Protein AF-A0A5M9K5E7-F1 (afdb_monomer)

Solvent-accessible surface area (backbone atoms only — not comparable to full-atom values): 15177 Å² total; per-residue (Å²): 122,76,76,64,54,57,58,50,52,54,53,51,53,51,51,53,51,51,51,53,50,51,53,54,50,49,53,50,50,49,58,57,55,56,74,37,51,36,75,81,46,27,39,40,63,93,54,51,74,48,49,30,21,51,51,47,29,55,48,30,56,46,30,65,78,36,73,86,49,25,70,60,44,55,51,49,52,54,40,23,64,63,30,33,36,76,57,68,66,37,62,32,50,39,48,31,67,76,74,47,78,47,81,40,70,58,92,65,65,70,85,53,67,91,61,65,58,28,88,87,52,82,62,52,69,55,66,71,49,77,39,69,52,75,46,66,94,44,57,70,44,27,33,36,41,23,48,20,23,43,37,46,17,73,63,66,70,46,60,70,32,41,50,51,22,52,55,43,53,63,56,46,53,67,54,48,78,45,103,79,27,61,50,48,42,45,59,28,21,45,24,18,56,44,29,76,70,47,60,76,70,58,15,54,50,26,41,51,49,19,52,51,24,47,52,43,43,62,70,68,54,37,59,41,100,86,74,47,74,53,79,33,74,44,103,49,102,56,78,50,33,64,72,80,83,84,60,79,90,60,87,76,84,67,81,75,76,62,49,55,58,51,35,42,52,51,21,29,61,63,69,73,103

Structure (mmCIF, N/CA/C/O backbone):
data_AF-A0A5M9K5E7-F1
#
_entry.id   AF-A0A5M9K5E7-F1
#
loop_
_atom_site.group_PDB
_atom_site.id
_atom_site.type_symbol
_atom_site.label_atom_id
_atom_site.label_alt_id
_atom_site.label_comp_id
_atom_site.label_asym_id
_atom_site.label_entity_id
_atom_site.label_seq_id
_atom_site.pdbx_PDB_ins_code
_atom_site.Cartn_x
_atom_site.Cartn_y
_atom_site.Cartn_z
_atom_site.occupancy
_atom_site.B_iso_or_equiv
_atom_site.auth_seq_id
_atom_site.auth_comp_id
_atom_site.auth_asym_id
_atom_site.auth_atom_id
_atom_site.pdbx_PDB_model_num
ATOM 1 N N . MET A 1 1 ? -16.777 -44.517 18.356 1.00 50.69 1 MET A N 1
ATOM 2 C CA . MET A 1 1 ? -17.070 -43.108 18.006 1.00 50.69 1 MET A CA 1
ATOM 3 C C . MET A 1 1 ? -16.630 -42.072 19.052 1.00 50.69 1 MET A C 1
ATOM 5 O O . MET A 1 1 ? -16.327 -40.964 18.6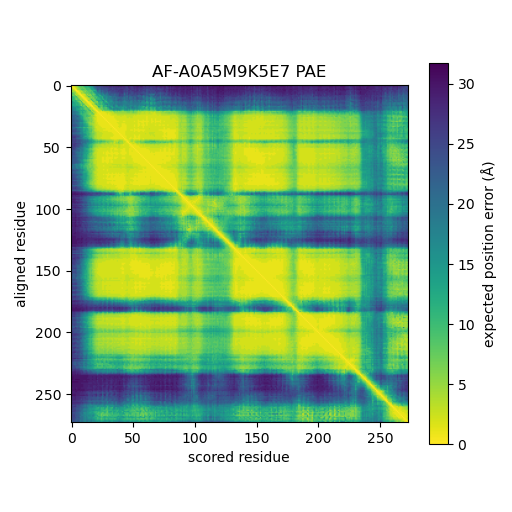46 1.00 50.69 1 MET A O 1
ATOM 9 N N . LEU A 1 2 ? -16.494 -42.385 20.353 1.00 41.41 2 LEU A N 1
ATOM 10 C CA . LEU A 1 2 ? -16.152 -41.369 21.375 1.00 41.41 2 LEU A CA 1
ATOM 11 C C . LEU A 1 2 ? -14.690 -40.858 21.381 1.00 41.41 2 LEU A C 1
ATOM 13 O O . LEU A 1 2 ? -14.440 -39.747 21.829 1.00 41.41 2 LEU A O 1
ATOM 17 N N . ARG A 1 3 ? -13.716 -41.626 20.868 1.00 41.03 3 ARG A N 1
ATOM 18 C CA . ARG A 1 3 ? -12.292 -41.216 20.866 1.00 41.03 3 ARG A CA 1
ATOM 19 C C . ARG A 1 3 ? -11.930 -40.187 19.784 1.00 41.03 3 ARG A C 1
ATOM 21 O O . ARG A 1 3 ? -10.920 -39.511 19.919 1.00 41.03 3 ARG A O 1
ATOM 28 N N . SER A 1 4 ? -12.760 -40.034 18.749 1.00 48.97 4 SER A N 1
ATOM 29 C CA . SER A 1 4 ? -12.501 -39.098 17.641 1.00 48.97 4 SER A CA 1
ATOM 30 C C . SER A 1 4 ? -12.963 -37.664 17.936 1.00 48.97 4 SER A C 1
ATOM 32 O O . SER A 1 4 ? -12.436 -36.726 17.351 1.00 48.97 4 SER A O 1
ATOM 34 N N . LEU A 1 5 ? -13.919 -37.483 18.857 1.00 43.56 5 LEU A N 1
ATOM 35 C CA . LEU A 1 5 ? -14.476 -36.174 19.228 1.00 43.56 5 LEU A CA 1
ATOM 36 C C . LEU A 1 5 ? -13.571 -35.393 20.193 1.00 43.56 5 LEU A C 1
ATOM 38 O O . LEU A 1 5 ? -13.442 -34.182 20.062 1.00 43.56 5 LEU A O 1
ATOM 42 N N . VAL A 1 6 ? -12.896 -36.087 21.117 1.00 49.31 6 VAL A N 1
ATOM 43 C CA . VAL A 1 6 ? -11.978 -35.460 22.087 1.00 49.31 6 VAL A CA 1
ATOM 44 C C . VAL A 1 6 ? -10.741 -34.891 21.386 1.00 49.31 6 VAL A C 1
ATOM 46 O O . VAL A 1 6 ? -10.331 -33.777 21.682 1.00 49.31 6 VAL A O 1
ATOM 49 N N . SER A 1 7 ? -10.198 -35.607 20.394 1.00 52.16 7 SER A N 1
ATOM 50 C CA . SER A 1 7 ? -9.039 -35.137 19.625 1.00 52.16 7 SER A CA 1
ATOM 51 C C . SER A 1 7 ? -9.360 -33.917 18.756 1.00 52.16 7 SER A C 1
ATOM 53 O O . SER A 1 7 ? -8.502 -33.057 18.597 1.00 52.16 7 SER A O 1
ATOM 55 N N . LEU A 1 8 ? -10.580 -33.818 18.214 1.00 47.47 8 LEU A N 1
ATOM 56 C CA . LEU A 1 8 ? -10.999 -32.661 17.418 1.00 47.47 8 LEU A CA 1
ATOM 57 C C . LEU A 1 8 ? -11.156 -31.409 18.296 1.00 47.47 8 LEU A C 1
ATOM 59 O O . LEU A 1 8 ? -10.683 -30.340 17.927 1.00 47.47 8 LEU A O 1
ATOM 63 N N . TYR A 1 9 ? -11.755 -31.561 19.483 1.00 51.56 9 TYR A N 1
ATOM 64 C CA . TYR A 1 9 ? -11.936 -30.471 20.449 1.00 51.56 9 TYR A CA 1
ATOM 65 C C . TYR A 1 9 ? -10.603 -29.912 20.961 1.00 51.56 9 TYR A C 1
ATOM 67 O O . TYR A 1 9 ? -10.447 -28.700 21.067 1.00 51.56 9 TYR A O 1
ATOM 75 N N . SER A 1 10 ? -9.623 -30.778 21.238 1.00 53.12 10 SER A N 1
ATOM 76 C CA . SER A 1 10 ? -8.288 -30.347 21.669 1.00 53.12 10 SER A CA 1
ATOM 77 C C . SER A 1 10 ? -7.543 -29.577 20.573 1.00 53.12 10 SER A C 1
ATOM 79 O O . SER A 1 10 ? -6.913 -28.564 20.865 1.00 53.12 10 SER A O 1
ATOM 81 N N . ILE A 1 11 ? -7.651 -30.011 19.312 1.00 56.50 11 ILE A N 1
ATOM 82 C CA . ILE A 1 11 ? -7.022 -29.331 18.168 1.00 56.50 11 ILE A CA 1
ATOM 83 C C . ILE A 1 11 ? -7.682 -27.969 17.907 1.00 56.50 11 ILE A C 1
ATOM 85 O O . ILE A 1 11 ? -6.969 -26.987 17.721 1.00 56.50 11 ILE A O 1
ATOM 89 N N . LEU A 1 12 ? -9.017 -27.889 17.965 1.00 53.59 12 LEU A N 1
ATOM 90 C CA . LEU A 1 12 ? -9.758 -26.626 17.852 1.00 53.59 12 LEU A CA 1
ATOM 91 C C . LEU A 1 12 ? -9.385 -25.655 18.982 1.00 53.59 12 LEU A C 1
ATOM 93 O O . LEU A 1 12 ? -9.049 -24.512 18.710 1.00 53.59 12 LEU A O 1
ATOM 97 N N . SER A 1 13 ? -9.307 -26.132 20.230 1.00 56.03 13 SER A N 1
ATOM 98 C CA . SER A 1 13 ? -8.933 -25.279 21.367 1.00 56.03 13 SER A CA 1
ATOM 99 C C . SER A 1 13 ? -7.499 -24.740 21.291 1.00 56.03 13 SER A C 1
ATOM 101 O O . SER A 1 13 ? -7.247 -23.611 21.693 1.00 56.03 13 SER A O 1
ATOM 103 N N . LEU A 1 14 ? -6.550 -25.519 20.757 1.00 53.22 14 LEU A N 1
ATOM 104 C CA . LEU A 1 14 ? -5.169 -25.066 20.568 1.00 53.22 14 LEU A CA 1
ATOM 105 C C . LEU A 1 14 ? -5.056 -24.066 19.414 1.00 53.22 14 LEU A C 1
ATOM 107 O O . LEU A 1 14 ? -4.289 -23.111 19.519 1.00 53.22 14 LEU A O 1
ATOM 111 N N . ALA A 1 15 ? -5.830 -24.267 18.343 1.00 58.56 15 ALA A N 1
ATOM 112 C CA . ALA A 1 15 ? -5.929 -23.308 17.250 1.00 58.56 15 ALA A CA 1
ATOM 113 C C . ALA A 1 15 ? -6.533 -21.980 17.733 1.00 58.56 15 ALA A C 1
ATOM 115 O O . ALA A 1 15 ? -5.969 -20.936 17.428 1.00 58.56 15 ALA A O 1
ATOM 116 N N . ASP A 1 16 ? -7.590 -22.019 18.551 1.00 60.16 16 ASP A N 1
ATOM 117 C CA . ASP A 1 16 ? -8.229 -20.831 19.138 1.00 60.16 16 ASP A CA 1
ATOM 118 C C . ASP A 1 16 ? -7.305 -20.070 20.110 1.00 60.16 16 ASP A C 1
ATOM 120 O O . ASP A 1 16 ? -7.302 -18.839 20.155 1.00 60.16 16 ASP A O 1
ATOM 124 N N . ILE A 1 17 ? -6.478 -20.783 20.883 1.00 58.94 17 ILE A N 1
ATOM 125 C CA . ILE A 1 17 ? -5.475 -20.159 21.763 1.00 58.94 17 ILE A CA 1
ATOM 126 C C . ILE A 1 17 ? -4.358 -19.511 20.936 1.00 58.94 17 ILE A C 1
ATOM 128 O O . ILE A 1 17 ? -3.946 -18.388 21.231 1.00 58.94 17 ILE A O 1
ATOM 132 N N . ALA A 1 18 ? -3.878 -20.191 19.890 1.00 61.97 18 ALA A N 1
ATOM 133 C CA . ALA A 1 18 ? -2.848 -19.650 19.010 1.00 61.97 18 ALA A CA 1
ATOM 134 C C . ALA A 1 18 ? -3.352 -18.404 18.263 1.00 61.97 18 ALA A C 1
ATOM 136 O O . ALA A 1 18 ? -2.671 -17.380 18.270 1.00 61.97 18 ALA A O 1
ATOM 137 N N . THR A 1 19 ? -4.561 -18.442 17.688 1.00 61.19 19 THR A N 1
ATOM 138 C CA . THR A 1 19 ? -5.178 -17.282 17.020 1.00 61.19 19 THR A CA 1
ATOM 139 C C . THR A 1 19 ? -5.389 -16.119 17.988 1.00 61.19 19 THR A C 1
ATOM 141 O O . THR A 1 19 ? -4.995 -15.001 17.664 1.00 61.19 19 THR A O 1
ATOM 144 N N . SER A 1 20 ? -5.887 -16.369 19.206 1.00 68.19 20 SER A N 1
ATOM 145 C CA . SER A 1 20 ? -6.017 -15.339 20.250 1.00 68.19 20 SER A CA 1
ATOM 146 C C . SER A 1 20 ? -4.676 -14.683 20.609 1.00 68.19 20 SER A C 1
ATOM 148 O O . SER A 1 20 ? -4.605 -13.461 20.787 1.00 68.19 20 SER A O 1
ATOM 150 N N . GLN A 1 21 ? -3.595 -15.465 20.671 1.00 75.75 21 GLN A N 1
ATOM 151 C CA . GLN A 1 21 ? -2.256 -14.946 20.941 1.00 75.75 21 GLN A CA 1
ATOM 152 C C . GLN A 1 21 ? -1.715 -14.111 19.769 1.00 75.75 21 GLN A C 1
ATOM 154 O O . GLN A 1 21 ? -1.118 -13.057 20.001 1.00 75.75 21 GLN A O 1
ATOM 159 N N . TYR A 1 22 ? -1.944 -14.532 18.519 1.00 80.44 22 TYR A N 1
ATOM 160 C CA . TYR A 1 22 ? -1.544 -13.760 17.338 1.00 80.44 22 TYR A CA 1
ATOM 161 C C . TYR A 1 22 ? -2.284 -12.424 17.243 1.00 80.44 22 TYR A C 1
ATOM 163 O O . TYR A 1 22 ? -1.630 -11.404 17.028 1.00 80.44 22 TYR A O 1
ATOM 171 N N . THR A 1 23 ? -3.599 -12.400 17.487 1.00 82.38 23 THR A N 1
ATOM 172 C CA . THR A 1 23 ? -4.382 -11.152 17.519 1.00 82.38 23 THR A CA 1
ATOM 173 C C . THR A 1 23 ? -3.859 -10.204 18.595 1.00 82.38 23 THR A C 1
ATOM 175 O O . THR A 1 23 ? -3.556 -9.052 18.304 1.00 82.38 23 THR A O 1
ATOM 178 N N . THR A 1 24 ? -3.627 -10.704 19.813 1.00 83.44 24 THR A N 1
ATOM 179 C CA . THR A 1 24 ? -3.097 -9.883 20.918 1.00 83.44 24 THR A CA 1
ATOM 180 C C . THR A 1 24 ? -1.729 -9.277 20.580 1.00 83.44 24 THR A C 1
ATOM 182 O O . THR A 1 24 ? -1.471 -8.105 20.861 1.00 83.44 24 THR A O 1
ATOM 185 N N . ASN A 1 25 ? -0.845 -10.054 19.946 1.00 84.19 25 ASN A N 1
ATOM 186 C CA . ASN A 1 25 ? 0.464 -9.568 19.511 1.00 84.19 25 ASN A CA 1
ATOM 187 C C . ASN A 1 25 ? 0.345 -8.523 18.390 1.00 84.19 25 ASN A C 1
ATOM 189 O O . ASN A 1 25 ? 1.055 -7.517 18.423 1.00 84.19 25 ASN A O 1
ATOM 193 N N . ALA A 1 26 ? -0.556 -8.734 17.425 1.00 85.38 26 ALA A N 1
ATOM 194 C CA . ALA A 1 26 ? -0.813 -7.788 16.342 1.00 85.38 26 ALA A CA 1
ATOM 195 C C . ALA A 1 26 ? -1.374 -6.460 16.876 1.00 85.38 26 ALA A C 1
ATOM 197 O O . ALA A 1 26 ? -0.887 -5.395 16.502 1.00 85.38 26 ALA A O 1
ATOM 198 N N . GLU A 1 27 ? -2.311 -6.504 17.826 1.00 87.69 27 GLU A N 1
ATOM 199 C CA . GLU A 1 27 ? -2.822 -5.312 18.508 1.00 87.69 27 GLU A CA 1
ATOM 200 C C . GLU A 1 27 ? -1.730 -4.570 19.292 1.00 87.69 27 GLU A C 1
ATOM 202 O O . GLU A 1 27 ? -1.703 -3.337 19.314 1.00 87.69 27 GLU A O 1
ATOM 207 N N . ALA A 1 28 ? -0.827 -5.295 19.961 1.00 84.88 28 ALA A N 1
ATOM 208 C CA . ALA A 1 28 ? 0.291 -4.691 20.683 1.00 84.88 28 ALA A CA 1
ATOM 209 C C . ALA A 1 28 ? 1.278 -4.005 19.723 1.00 84.88 28 ALA A C 1
ATOM 211 O O . ALA A 1 28 ? 1.689 -2.869 19.971 1.00 84.88 28 ALA A O 1
ATOM 212 N N . ALA A 1 29 ? 1.606 -4.657 18.602 1.00 86.00 29 ALA A N 1
ATOM 213 C CA . ALA A 1 29 ? 2.438 -4.081 17.549 1.00 86.00 29 ALA A CA 1
ATOM 214 C C . ALA A 1 29 ? 1.775 -2.848 16.915 1.00 86.00 29 ALA A C 1
ATOM 216 O O . ALA A 1 29 ? 2.435 -1.823 16.750 1.00 86.00 29 ALA A O 1
ATOM 217 N N . PHE A 1 30 ? 0.467 -2.904 16.646 1.00 91.38 30 PHE A N 1
ATOM 218 C CA . PHE A 1 30 ? -0.320 -1.762 16.185 1.00 91.38 30 PHE A CA 1
ATOM 219 C C . PHE A 1 30 ? -0.235 -0.592 17.169 1.00 91.38 30 PHE A C 1
ATOM 221 O O . PHE A 1 30 ? 0.130 0.513 16.776 1.00 91.38 30 PHE A O 1
ATOM 228 N N . LYS A 1 31 ? -0.487 -0.827 18.464 1.00 89.44 31 LYS A 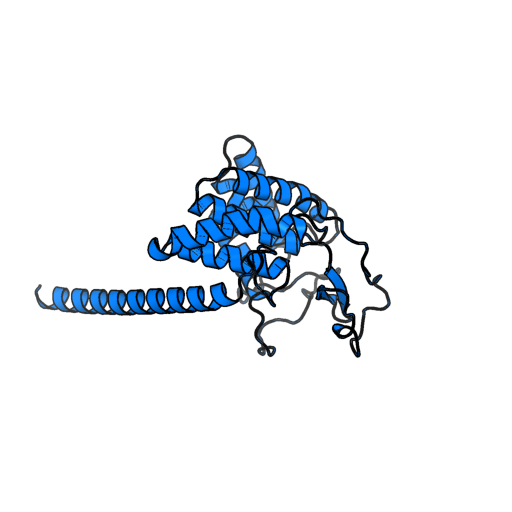N 1
ATOM 229 C CA . LYS A 1 31 ? -0.385 0.214 19.503 1.00 89.44 31 LYS A CA 1
ATOM 230 C C . LYS A 1 31 ? 1.002 0.856 19.523 1.00 89.44 31 LYS A C 1
ATOM 232 O O . LYS A 1 31 ? 1.090 2.078 19.603 1.00 89.44 31 LYS A O 1
ATOM 237 N N . GLN A 1 32 ? 2.066 0.059 19.401 1.00 89.38 32 GLN A N 1
ATOM 238 C CA . GLN A 1 32 ? 3.436 0.568 19.334 1.00 89.38 32 GLN A CA 1
ATOM 239 C C . GLN A 1 32 ? 3.684 1.392 18.062 1.00 89.38 32 GLN A C 1
ATOM 241 O O . GLN A 1 32 ? 4.194 2.507 18.159 1.00 89.38 32 GLN A O 1
ATOM 246 N N . LEU A 1 33 ? 3.286 0.889 16.891 1.00 87.69 33 LEU A N 1
ATOM 247 C CA . LEU A 1 33 ? 3.410 1.594 15.612 1.00 87.69 33 LEU A CA 1
ATOM 248 C C . LEU A 1 33 ? 2.707 2.958 15.657 1.00 87.69 33 LEU A C 1
ATOM 250 O O . LEU A 1 33 ? 3.269 3.967 15.233 1.00 87.69 33 LEU A O 1
ATOM 254 N N . GLN A 1 34 ? 1.514 3.013 16.252 1.00 93.56 34 GLN A N 1
ATOM 255 C CA . GLN A 1 34 ? 0.740 4.245 16.388 1.00 93.56 34 GLN A CA 1
ATOM 256 C C . GLN A 1 34 ? 1.415 5.309 17.265 1.00 93.56 34 GLN A C 1
ATOM 258 O O . GLN A 1 34 ? 1.115 6.487 17.095 1.00 93.56 34 GLN A O 1
ATOM 263 N N . THR A 1 35 ? 2.369 4.950 18.134 1.00 93.06 35 THR A N 1
ATOM 264 C CA . THR A 1 35 ? 3.149 5.948 18.898 1.00 93.06 35 THR A CA 1
ATOM 265 C C . THR A 1 35 ? 4.074 6.793 18.020 1.00 93.06 35 THR A C 1
ATOM 267 O O . THR A 1 35 ? 4.464 7.887 18.422 1.00 93.06 35 THR A O 1
ATOM 270 N N . TRP A 1 36 ? 4.409 6.316 16.816 1.00 92.44 36 TRP A N 1
ATOM 271 C CA . TRP A 1 36 ? 5.219 7.060 15.851 1.00 92.44 36 TRP A CA 1
ATOM 272 C C . TRP A 1 36 ? 4.379 7.866 14.860 1.00 92.44 36 TRP A C 1
ATOM 274 O O . TRP A 1 36 ? 4.943 8.683 14.130 1.00 92.44 36 TRP A O 1
ATOM 284 N N . TYR A 1 37 ? 3.057 7.670 14.822 1.00 94.31 37 TYR A N 1
ATOM 285 C CA . TYR A 1 37 ? 2.186 8.386 13.895 1.00 94.31 37 TYR A CA 1
ATOM 286 C C . TYR A 1 37 ? 2.124 9.878 14.235 1.00 94.31 37 TYR A C 1
ATOM 288 O O . TYR A 1 37 ? 1.746 10.273 15.338 1.00 94.31 37 TYR A O 1
ATOM 296 N N . ASN A 1 38 ? 2.484 10.718 13.270 1.00 93.12 38 ASN A N 1
ATOM 297 C CA . ASN A 1 38 ? 2.436 12.164 13.389 1.00 93.12 38 ASN A CA 1
ATOM 298 C C . ASN A 1 38 ? 1.204 12.685 12.645 1.00 93.12 38 ASN A C 1
ATOM 300 O O . ASN A 1 38 ? 1.144 12.677 11.416 1.00 93.12 38 ASN A O 1
ATOM 304 N N . THR A 1 39 ? 0.221 13.175 13.398 1.00 95.19 39 THR A N 1
ATOM 305 C CA . THR A 1 39 ? -1.040 13.669 12.832 1.00 95.19 39 THR A CA 1
ATOM 306 C C . THR A 1 39 ? -0.851 14.900 11.951 1.00 95.19 39 THR A C 1
ATOM 308 O O . THR A 1 39 ? -1.613 15.082 11.012 1.00 95.19 39 THR A O 1
ATOM 311 N N . SER A 1 40 ? 0.167 15.725 12.209 1.00 91.19 40 SER A N 1
ATOM 312 C CA . SER A 1 40 ? 0.422 16.940 11.430 1.00 91.19 40 SER A CA 1
ATOM 313 C C . SER A 1 40 ? 0.950 16.629 10.033 1.00 91.19 40 SER A C 1
ATOM 315 O O . SER A 1 40 ? 0.536 17.282 9.080 1.00 91.19 40 SER A O 1
ATOM 317 N N . SER A 1 41 ? 1.839 15.640 9.896 1.00 88.56 41 SER A N 1
ATOM 318 C CA . SER A 1 41 ? 2.334 15.198 8.583 1.00 88.56 41 SER A CA 1
ATOM 319 C C . SER A 1 41 ? 1.450 14.134 7.933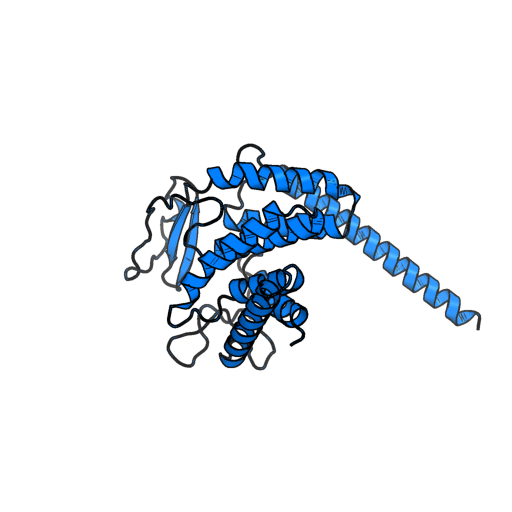 1.00 88.56 41 SER A C 1
ATOM 321 O O . SER A 1 41 ? 1.517 13.949 6.724 1.00 88.56 41 SER A O 1
ATOM 323 N N . GLY A 1 42 ? 0.641 13.417 8.718 1.00 92.69 42 GLY A N 1
ATOM 324 C CA . GLY A 1 42 ? -0.098 12.245 8.251 1.00 92.69 42 GLY A CA 1
ATOM 325 C C . GLY A 1 42 ? 0.781 11.016 8.024 1.00 92.69 42 GLY A C 1
ATOM 326 O O . GLY A 1 42 ? 0.354 10.090 7.340 1.00 92.69 42 GLY A O 1
ATOM 327 N N . LEU A 1 43 ? 1.999 10.993 8.570 1.00 89.94 43 LEU A N 1
ATOM 328 C CA . LEU A 1 43 ? 2.993 9.941 8.345 1.00 89.94 43 LEU A CA 1
ATOM 329 C C . LEU A 1 43 ? 3.535 9.397 9.668 1.00 89.94 43 LEU A C 1
ATOM 331 O O . LEU A 1 43 ? 3.469 10.055 10.707 1.00 89.94 43 LEU A O 1
ATOM 335 N N . TRP A 1 44 ? 4.144 8.216 9.619 1.00 89.06 44 TRP A N 1
ATOM 336 C CA . TRP A 1 44 ? 4.914 7.686 10.738 1.00 89.06 44 TRP A CA 1
ATOM 337 C C . TRP A 1 44 ? 6.298 8.332 10.778 1.00 89.06 44 TRP A C 1
ATOM 339 O O . TRP A 1 44 ? 7.010 8.441 9.780 1.00 89.06 44 TRP A O 1
ATOM 349 N N . SER A 1 45 ? 6.683 8.792 11.962 1.00 81.81 45 SER A N 1
ATOM 350 C CA . SER A 1 45 ? 8.017 9.321 12.219 1.00 81.81 45 SER A CA 1
ATOM 351 C C . SER A 1 45 ? 9.054 8.236 11.927 1.00 81.81 45 SER A C 1
ATOM 353 O O . SER A 1 45 ? 8.810 7.063 12.195 1.00 81.81 45 SER A O 1
ATOM 355 N N . THR A 1 46 ? 10.226 8.625 11.415 1.00 71.94 46 THR A N 1
ATOM 356 C CA . THR A 1 46 ? 11.382 7.754 11.095 1.00 71.94 46 THR A CA 1
ATOM 357 C C . THR A 1 46 ? 11.263 6.835 9.874 1.00 71.94 46 THR A C 1
ATOM 359 O O . THR A 1 46 ? 12.290 6.357 9.403 1.00 71.94 46 THR A O 1
ATOM 362 N N . THR A 1 47 ? 10.071 6.623 9.306 1.00 70.19 47 THR A N 1
ATOM 363 C CA . THR A 1 47 ? 9.907 5.701 8.167 1.00 70.19 47 THR A CA 1
ATOM 364 C C . THR A 1 47 ? 10.254 6.349 6.826 1.00 70.19 47 THR A C 1
ATOM 366 O O . THR A 1 47 ? 10.774 5.687 5.930 1.00 70.19 47 THR A O 1
ATOM 369 N N . GLY A 1 48 ? 9.996 7.649 6.675 1.00 76.50 48 GLY A N 1
ATOM 370 C CA . GLY A 1 48 ? 10.027 8.311 5.369 1.00 76.50 48 GLY A CA 1
ATOM 371 C C . GLY A 1 48 ? 8.746 8.068 4.561 1.00 76.50 48 GLY A C 1
ATOM 372 O O . GLY A 1 48 ? 7.818 7.413 5.040 1.00 76.50 48 GLY A O 1
ATOM 373 N N . TRP A 1 49 ? 8.697 8.626 3.349 1.00 82.44 49 TRP A N 1
ATOM 374 C CA . TRP A 1 49 ? 7.493 8.740 2.516 1.00 82.44 49 TRP A CA 1
ATOM 375 C C . TRP A 1 49 ? 6.895 7.390 2.110 1.00 82.44 49 TRP A C 1
ATOM 377 O O . TRP A 1 49 ? 5.798 7.045 2.535 1.00 82.44 49 TRP A O 1
ATOM 387 N N . TRP A 1 50 ? 7.619 6.595 1.326 1.00 81.38 50 TRP A N 1
ATOM 388 C CA . TRP A 1 50 ? 7.084 5.350 0.765 1.00 81.38 50 TRP A CA 1
ATOM 389 C C . TRP A 1 50 ? 6.939 4.228 1.807 1.00 81.38 50 TRP A C 1
ATOM 391 O O . TRP A 1 50 ? 6.043 3.390 1.718 1.00 81.38 50 TRP A O 1
ATOM 401 N N . ASN A 1 51 ? 7.756 4.224 2.864 1.00 81.38 51 ASN A N 1
ATOM 402 C CA . ASN A 1 51 ? 7.574 3.284 3.974 1.00 81.38 51 ASN A CA 1
ATOM 403 C C . ASN A 1 51 ? 6.294 3.579 4.771 1.00 81.38 51 ASN A C 1
ATOM 405 O O . ASN A 1 51 ? 5.698 2.657 5.322 1.00 81.38 51 ASN A O 1
ATOM 409 N N . ALA A 1 52 ? 5.839 4.836 4.820 1.00 89.00 52 ALA A N 1
ATOM 410 C CA . ALA A 1 52 ? 4.569 5.165 5.463 1.00 89.00 52 ALA A CA 1
ATOM 411 C C . ALA A 1 52 ? 3.372 4.540 4.727 1.00 89.00 52 ALA A C 1
ATOM 413 O O . ALA A 1 52 ? 2.405 4.155 5.380 1.00 89.00 52 ALA A O 1
ATOM 414 N N . ALA A 1 53 ? 3.455 4.365 3.404 1.00 90.94 53 ALA A N 1
ATOM 415 C CA . ALA A 1 53 ? 2.452 3.621 2.646 1.00 90.94 53 ALA A CA 1
ATOM 416 C C . ALA A 1 53 ? 2.384 2.149 3.088 1.00 90.94 53 ALA A C 1
ATOM 418 O O . ALA A 1 53 ? 1.301 1.614 3.298 1.00 90.94 53 ALA A O 1
ATOM 419 N N . ASN A 1 54 ? 3.536 1.521 3.342 1.00 86.50 54 ASN A N 1
ATOM 420 C CA . ASN A 1 54 ? 3.591 0.159 3.881 1.00 86.50 54 ASN A CA 1
ATOM 421 C C . ASN A 1 54 ? 2.972 0.077 5.287 1.00 86.50 54 ASN A C 1
ATOM 423 O O . ASN A 1 54 ? 2.214 -0.849 5.574 1.00 86.50 54 ASN A O 1
ATOM 427 N N . CYS A 1 55 ? 3.232 1.063 6.155 1.00 91.75 55 CYS A N 1
ATOM 428 C CA . CYS A 1 55 ? 2.553 1.157 7.451 1.00 91.75 55 CYS A CA 1
ATOM 429 C C . CYS A 1 55 ? 1.031 1.258 7.285 1.00 91.75 55 CYS A C 1
ATOM 431 O O . CYS A 1 55 ? 0.304 0.569 8.000 1.00 91.75 55 CYS A O 1
ATOM 433 N N . LEU A 1 56 ? 0.557 2.073 6.335 1.00 96.19 56 LEU A N 1
ATOM 434 C CA . LEU A 1 56 ? -0.865 2.236 6.030 1.00 96.19 56 LEU A CA 1
ATOM 435 C C . LEU A 1 56 ? -1.512 0.912 5.591 1.00 96.19 56 LEU A C 1
ATOM 437 O O . LEU A 1 56 ? -2.568 0.557 6.115 1.00 96.19 56 LEU A O 1
ATOM 441 N N . THR A 1 57 ? -0.864 0.168 4.689 1.00 94.88 57 THR A N 1
ATOM 442 C CA . THR A 1 57 ? -1.334 -1.152 4.240 1.00 94.88 57 THR A CA 1
ATOM 443 C C . THR A 1 57 ? -1.435 -2.124 5.411 1.00 94.88 57 THR A C 1
ATOM 445 O O . THR A 1 57 ? -2.502 -2.683 5.640 1.00 94.88 57 THR A O 1
ATOM 448 N N . VAL A 1 58 ? -0.382 -2.244 6.231 1.00 91.81 58 VAL A N 1
ATOM 449 C CA . VAL A 1 58 ? -0.347 -3.179 7.372 1.00 91.81 58 VAL A CA 1
ATOM 450 C C . VAL A 1 58 ? -1.462 -2.902 8.383 1.00 91.81 58 VAL A C 1
ATOM 452 O O . VAL A 1 58 ? -2.124 -3.831 8.849 1.00 91.81 58 VAL A O 1
ATOM 455 N N . ILE A 1 59 ? -1.702 -1.634 8.738 1.00 95.50 59 ILE A N 1
ATOM 456 C CA . ILE A 1 59 ? -2.802 -1.315 9.662 1.00 95.50 59 ILE A CA 1
ATOM 457 C C . ILE A 1 59 ? -4.173 -1.528 9.008 1.00 95.50 59 ILE A C 1
ATOM 459 O O . ILE A 1 59 ? -5.131 -1.869 9.703 1.00 95.50 59 ILE A O 1
ATOM 463 N N . GLY A 1 60 ? -4.270 -1.356 7.687 1.00 96.56 60 GLY A N 1
ATOM 464 C CA . GLY A 1 60 ? -5.465 -1.647 6.906 1.00 96.56 60 GLY A CA 1
ATOM 465 C C . GLY A 1 60 ? -5.782 -3.140 6.856 1.00 96.56 60 GLY A C 1
ATOM 466 O O . GLY A 1 60 ? -6.939 -3.516 7.032 1.00 96.56 60 GLY A O 1
ATOM 467 N N . ASP A 1 61 ? -4.773 -3.991 6.683 1.00 94.38 61 ASP A N 1
ATOM 468 C CA . ASP A 1 61 ? -4.918 -5.449 6.731 1.00 94.38 61 ASP A CA 1
ATOM 469 C C . ASP A 1 61 ? -5.405 -5.902 8.107 1.00 94.38 61 ASP A C 1
ATOM 471 O O . ASP A 1 61 ? -6.355 -6.682 8.209 1.00 94.38 61 ASP A O 1
ATOM 475 N N . LEU A 1 62 ? -4.824 -5.349 9.180 1.00 93.12 62 LEU A N 1
ATOM 476 C CA . LEU A 1 62 ? -5.292 -5.626 10.536 1.00 93.12 62 LEU A CA 1
ATOM 477 C C . LEU A 1 62 ? -6.751 -5.185 10.721 1.00 93.12 62 LEU A C 1
ATOM 479 O O . LEU A 1 62 ? -7.560 -5.964 11.212 1.00 93.12 62 LEU A O 1
ATOM 483 N N . ALA A 1 63 ? -7.123 -3.981 10.279 1.00 96.19 63 ALA A N 1
ATOM 484 C CA . ALA A 1 63 ? -8.498 -3.484 10.380 1.00 96.19 63 ALA A CA 1
ATOM 485 C C . ALA A 1 63 ? -9.523 -4.281 9.554 1.00 96.19 63 ALA A C 1
ATOM 487 O O . ALA A 1 63 ? -10.721 -4.227 9.853 1.00 96.19 63 ALA A O 1
ATOM 488 N N . ALA A 1 64 ? -9.082 -4.999 8.517 1.00 95.00 64 ALA A N 1
ATOM 489 C CA . ALA A 1 64 ? -9.944 -5.868 7.723 1.00 95.00 64 ALA A CA 1
ATOM 490 C C . ALA A 1 64 ? -10.342 -7.146 8.480 1.00 95.00 64 ALA A C 1
ATOM 492 O O . ALA A 1 64 ? -11.438 -7.664 8.262 1.00 95.00 64 ALA A O 1
ATOM 493 N N . ILE A 1 65 ? -9.483 -7.631 9.384 1.00 92.88 65 ILE A N 1
ATOM 494 C CA . ILE A 1 65 ? -9.703 -8.874 10.143 1.00 92.88 65 ILE A CA 1
ATOM 495 C C . ILE A 1 65 ? -10.021 -8.644 11.628 1.00 92.88 65 ILE A C 1
ATOM 497 O O . ILE A 1 65 ? -10.583 -9.526 12.273 1.00 92.88 65 ILE A O 1
ATOM 501 N N . ASP A 1 66 ? -9.704 -7.465 12.163 1.00 91.44 66 ASP A N 1
ATOM 502 C CA . ASP A 1 66 ? -9.947 -7.070 13.547 1.00 91.44 66 ASP A CA 1
ATOM 503 C C . ASP A 1 66 ? -10.744 -5.759 13.616 1.00 91.44 66 ASP A C 1
ATOM 505 O O . ASP A 1 66 ? -10.240 -4.645 13.442 1.00 91.44 66 ASP A O 1
ATOM 509 N N . SER A 1 67 ? -12.034 -5.897 13.923 1.00 94.38 67 SER A N 1
ATOM 510 C CA . SER A 1 67 ? -12.949 -4.760 14.053 1.00 94.38 67 SER A CA 1
ATOM 511 C C . SER A 1 67 ? -12.609 -3.807 15.208 1.00 94.38 67 SER A C 1
ATOM 513 O O . SER A 1 67 ? -13.061 -2.660 15.182 1.00 94.38 67 SER A O 1
ATOM 515 N N . SER A 1 68 ? -11.816 -4.240 16.198 1.00 95.00 68 SER A N 1
ATOM 516 C CA . SER A 1 68 ? -11.494 -3.443 17.387 1.00 95.00 68 SER A CA 1
ATOM 517 C C . SER A 1 68 ? -10.621 -2.227 17.059 1.00 95.00 68 SER A C 1
ATOM 519 O O . SER A 1 68 ? -10.795 -1.160 17.651 1.00 95.00 68 SER A O 1
ATOM 521 N N . VAL A 1 69 ? -9.739 -2.350 16.062 1.00 95.50 69 VAL A N 1
ATOM 522 C CA . VAL A 1 69 ? -8.849 -1.266 15.618 1.00 95.50 69 VAL A CA 1
ATOM 523 C C . VAL A 1 69 ? -9.434 -0.450 14.467 1.00 95.50 69 VAL A C 1
ATOM 525 O O . VAL A 1 69 ? -8.933 0.637 14.170 1.00 95.50 69 VAL A O 1
ATOM 528 N N . LYS A 1 70 ? -10.509 -0.937 13.828 1.00 96.75 70 LYS A N 1
ATOM 529 C CA . LYS A 1 70 ? -11.043 -0.383 12.576 1.00 96.75 70 LYS A CA 1
ATOM 530 C C . LYS A 1 70 ? -11.310 1.117 12.665 1.00 96.75 70 LYS A C 1
ATOM 532 O O . LYS A 1 70 ? -10.821 1.856 11.822 1.00 96.75 70 LYS A O 1
ATOM 537 N N . SER A 1 71 ? -11.997 1.587 13.709 1.00 97.94 71 SER A N 1
ATOM 538 C CA . SER A 1 71 ? -12.295 3.022 13.866 1.00 97.94 71 SER A CA 1
ATOM 539 C C . SER A 1 71 ? -11.038 3.892 13.976 1.00 97.94 71 SER A C 1
ATOM 541 O O . SER A 1 71 ? -11.022 5.014 13.470 1.00 97.94 71 SER A O 1
ATOM 543 N N . THR A 1 72 ? -9.992 3.407 14.650 1.00 98.06 72 THR A N 1
ATOM 544 C CA . THR A 1 72 ? -8.719 4.129 14.758 1.00 98.06 72 THR A CA 1
ATOM 545 C C . THR A 1 72 ? -8.014 4.155 13.408 1.00 98.06 72 THR A C 1
ATOM 547 O O . THR A 1 72 ? -7.572 5.215 12.970 1.00 98.06 72 THR A O 1
ATOM 550 N N . VAL A 1 73 ? -7.965 3.014 12.719 1.00 98.44 73 VAL A N 1
ATOM 551 C CA . VAL A 1 73 ? -7.331 2.879 11.403 1.00 98.44 73 VAL A CA 1
ATOM 552 C C . VAL A 1 73 ? -8.019 3.745 10.350 1.00 98.44 73 VAL A C 1
ATOM 554 O O . VAL A 1 73 ? -7.333 4.446 9.615 1.00 98.44 73 VAL A O 1
ATOM 557 N N . THR A 1 74 ? -9.353 3.802 10.319 1.00 98.38 74 THR A N 1
ATOM 558 C CA . THR A 1 74 ? -10.070 4.688 9.387 1.00 98.38 74 THR A CA 1
ATOM 559 C C . THR A 1 74 ? -9.765 6.167 9.639 1.00 98.38 74 THR A C 1
ATOM 561 O O . THR A 1 74 ? -9.659 6.945 8.693 1.00 98.38 74 THR A O 1
ATOM 564 N N . GLY A 1 75 ? -9.570 6.560 10.904 1.00 98.50 75 GLY A N 1
ATOM 565 C CA . GLY A 1 75 ? -9.137 7.917 11.255 1.00 98.50 75 GLY A CA 1
ATOM 566 C C . GLY A 1 75 ? -7.721 8.226 10.762 1.00 98.50 75 GLY A C 1
ATOM 567 O O . GLY A 1 75 ? -7.481 9.297 10.206 1.00 98.50 75 GLY A O 1
ATOM 568 N N . VAL A 1 76 ? -6.802 7.266 10.902 1.00 98.50 76 VAL A N 1
ATOM 569 C CA . VAL A 1 76 ? -5.433 7.360 10.369 1.00 98.50 76 VAL A CA 1
ATOM 570 C C . VAL A 1 76 ? -5.446 7.474 8.848 1.00 98.50 76 VAL A C 1
ATOM 572 O O . VAL A 1 76 ? -4.827 8.389 8.318 1.00 98.50 76 VAL A O 1
ATOM 575 N N . MET A 1 77 ? -6.197 6.616 8.150 1.00 98.31 77 MET A N 1
ATOM 576 C CA . MET A 1 77 ? -6.336 6.650 6.689 1.00 98.31 77 MET A CA 1
ATOM 577 C C . MET A 1 77 ? -6.834 8.010 6.201 1.00 98.31 77 MET A C 1
ATOM 579 O O . MET A 1 77 ? -6.228 8.598 5.310 1.00 98.31 77 MET A O 1
ATOM 583 N N . SER A 1 78 ? -7.886 8.551 6.823 1.00 98.38 78 SER A N 1
ATOM 584 C CA . SER A 1 78 ? -8.409 9.874 6.472 1.00 98.38 78 SER A CA 1
ATOM 585 C C . SER A 1 78 ? -7.388 10.986 6.712 1.00 98.38 78 SER A C 1
ATOM 587 O O . SER A 1 78 ? -7.215 11.842 5.848 1.00 98.38 78 SER A O 1
ATOM 589 N N . ASN A 1 79 ? -6.702 10.985 7.858 1.00 97.81 79 ASN A N 1
ATOM 590 C CA . ASN A 1 79 ? -5.715 12.016 8.171 1.00 97.81 79 ASN A CA 1
ATOM 591 C C . ASN A 1 79 ? -4.487 11.928 7.252 1.00 97.81 79 ASN A C 1
ATOM 593 O O . ASN A 1 79 ? -4.013 12.950 6.761 1.00 97.81 79 ASN A O 1
ATOM 597 N N . THR A 1 80 ? -3.998 10.718 6.974 1.00 96.44 80 THR A N 1
ATOM 598 C CA . THR A 1 80 ? -2.906 10.478 6.024 1.00 96.44 80 THR A CA 1
ATOM 599 C C . THR A 1 80 ? -3.294 10.936 4.627 1.00 96.44 80 THR A C 1
ATOM 601 O O . THR A 1 80 ? -2.513 11.644 3.999 1.00 96.44 80 THR A O 1
ATOM 604 N N . PHE A 1 81 ? -4.509 10.621 4.167 1.00 95.62 81 PHE A N 1
ATOM 605 C CA . PHE A 1 81 ? -4.983 11.039 2.850 1.00 95.62 81 PHE A CA 1
ATOM 606 C C . PHE A 1 81 ? -4.935 12.559 2.697 1.00 95.62 81 PHE A C 1
ATOM 608 O O . PHE A 1 81 ? -4.486 13.048 1.672 1.00 95.62 81 PHE A O 1
ATOM 615 N N . THR A 1 82 ? -5.320 13.326 3.718 1.00 92.81 82 THR A N 1
ATOM 616 C CA . THR A 1 82 ? -5.268 14.795 3.660 1.00 92.81 82 THR A CA 1
ATOM 617 C C . THR A 1 82 ? -3.856 15.353 3.849 1.00 92.81 82 THR A C 1
ATOM 619 O O . THR A 1 82 ? -3.396 16.156 3.041 1.00 92.81 82 THR A O 1
ATOM 622 N N . GLN A 1 83 ? -3.160 14.954 4.914 1.00 91.00 83 GLN A N 1
ATOM 623 C CA . GLN A 1 83 ? -1.935 15.632 5.345 1.00 91.00 83 GLN A CA 1
ATOM 624 C C . GLN A 1 83 ? -0.706 15.203 4.540 1.00 91.00 83 GLN A C 1
ATOM 626 O O . GLN A 1 83 ? 0.114 16.056 4.188 1.00 91.00 83 GLN A O 1
ATOM 631 N N . ALA A 1 84 ? -0.590 13.916 4.194 1.00 89.19 84 ALA A N 1
ATOM 632 C CA . ALA A 1 84 ? 0.603 13.392 3.532 1.00 89.19 84 ALA A CA 1
ATOM 633 C C . ALA A 1 84 ? 0.820 14.045 2.161 1.00 89.19 84 ALA A C 1
ATOM 635 O O . ALA A 1 84 ? 1.948 14.404 1.832 1.00 89.19 84 ALA A O 1
ATOM 636 N N . GLN A 1 85 ? -0.256 14.318 1.416 1.00 86.19 85 GLN A N 1
ATOM 637 C CA . GLN A 1 85 ? -0.205 15.008 0.119 1.00 86.19 85 GLN A CA 1
ATOM 638 C C . GLN A 1 85 ? 0.533 16.358 0.165 1.00 86.19 85 GLN A C 1
ATOM 640 O O . GLN A 1 85 ? 1.039 16.821 -0.851 1.00 86.19 85 GLN A O 1
ATOM 645 N N . THR A 1 86 ? 0.623 16.991 1.340 1.00 77.38 86 THR A N 1
ATOM 646 C CA . THR A 1 86 ? 1.308 18.281 1.531 1.00 77.38 86 THR A CA 1
ATOM 647 C C . THR A 1 86 ? 2.757 18.155 2.022 1.00 77.38 86 THR A C 1
ATOM 649 O O . THR A 1 86 ? 3.489 19.143 2.039 1.00 77.38 86 THR A O 1
ATOM 652 N N . TYR A 1 87 ? 3.193 16.957 2.430 1.00 69.69 87 TYR A N 1
ATOM 653 C CA . TYR A 1 87 ? 4.468 16.733 3.125 1.00 69.69 87 TYR A CA 1
ATOM 654 C C . TYR A 1 87 ? 5.621 16.288 2.205 1.00 69.69 87 TYR A C 1
ATOM 656 O O . TYR A 1 87 ? 6.788 16.345 2.591 1.00 69.69 87 TYR A O 1
ATOM 664 N N . ASN A 1 88 ? 5.329 15.858 0.979 1.00 61.31 88 ASN A N 1
ATOM 665 C CA . ASN A 1 88 ? 6.246 15.137 0.083 1.00 61.31 88 ASN A CA 1
ATOM 666 C C . ASN A 1 88 ? 7.353 16.013 -0.587 1.00 61.31 88 ASN A C 1
ATOM 668 O O . ASN A 1 88 ? 7.837 15.726 -1.673 1.00 61.31 88 ASN A O 1
ATOM 672 N N . LEU A 1 89 ? 7.806 17.090 0.070 1.00 56.25 89 LEU A N 1
ATOM 673 C CA . LEU A 1 89 ? 8.688 18.125 -0.507 1.00 56.25 89 LEU A CA 1
ATOM 674 C C . LEU A 1 89 ? 10.175 18.044 -0.104 1.00 56.25 89 LEU A C 1
ATOM 676 O O . LEU A 1 89 ? 10.933 18.965 -0.402 1.00 56.25 89 LEU A O 1
ATOM 680 N N . GLN A 1 90 ? 10.618 16.999 0.602 1.00 62.34 90 GLN A N 1
ATOM 681 C CA . GLN A 1 90 ? 11.966 16.974 1.203 1.00 62.34 90 GLN A CA 1
ATOM 682 C C . GLN A 1 90 ? 12.745 15.677 0.956 1.00 62.34 90 GLN A C 1
ATOM 684 O O . GLN A 1 90 ? 13.502 15.256 1.824 1.00 62.34 90 GLN A O 1
ATOM 689 N N . MET A 1 91 ? 12.559 15.013 -0.186 1.00 68.12 91 MET A N 1
ATOM 690 C CA . MET A 1 91 ? 13.284 13.778 -0.495 1.00 68.12 91 MET A CA 1
ATOM 691 C C . MET A 1 91 ? 14.365 14.000 -1.559 1.00 68.12 91 MET A C 1
ATOM 693 O O . MET A 1 91 ? 14.104 14.553 -2.622 1.00 68.12 91 MET A O 1
ATOM 697 N N . THR A 1 92 ? 15.575 13.512 -1.292 1.00 67.44 92 THR A N 1
ATOM 698 C CA . THR A 1 92 ? 16.645 13.347 -2.284 1.00 67.44 92 THR A CA 1
ATOM 699 C C . THR A 1 92 ? 16.879 11.857 -2.506 1.00 67.44 92 THR A C 1
ATOM 701 O O . THR A 1 92 ? 17.198 11.150 -1.550 1.00 67.44 92 THR A O 1
ATOM 704 N N . LYS A 1 93 ? 16.755 11.370 -3.747 1.00 67.81 93 LYS A N 1
ATOM 705 C CA . LYS A 1 93 ? 17.159 10.000 -4.098 1.00 67.81 93 LYS A CA 1
ATOM 706 C C . LYS A 1 93 ? 18.530 10.009 -4.769 1.00 67.81 93 LYS A C 1
ATOM 708 O O . LYS A 1 93 ? 18.771 10.743 -5.726 1.00 67.81 93 LYS A O 1
ATOM 713 N N . VAL A 1 94 ? 19.434 9.168 -4.274 1.00 64.25 94 VAL A N 1
ATOM 714 C CA . VAL A 1 94 ? 20.774 8.982 -4.845 1.00 64.25 94 VAL A CA 1
ATOM 715 C C . VAL A 1 94 ? 20.981 7.534 -5.270 1.00 64.25 94 VAL A C 1
ATOM 717 O O . VAL A 1 94 ? 20.502 6.617 -4.604 1.00 64.25 94 VAL A O 1
ATOM 720 N N . VAL A 1 95 ? 21.710 7.327 -6.370 1.00 63.12 95 VAL A N 1
ATOM 721 C CA . VAL A 1 95 ? 22.084 5.987 -6.845 1.00 63.12 95 VAL A CA 1
ATOM 722 C C . VAL A 1 95 ? 23.491 5.651 -6.365 1.00 63.12 95 VAL A C 1
ATOM 724 O O . VAL A 1 95 ? 24.460 6.362 -6.649 1.00 63.12 95 VAL A O 1
ATOM 727 N N . MET A 1 96 ? 23.604 4.564 -5.613 1.00 61.19 96 MET A N 1
ATOM 728 C CA . MET A 1 96 ? 24.871 4.041 -5.111 1.00 61.19 96 MET A CA 1
ATOM 729 C C . MET A 1 96 ? 25.609 3.261 -6.211 1.00 61.19 96 MET A C 1
ATOM 731 O O . MET A 1 96 ? 25.013 2.831 -7.196 1.00 61.19 96 MET A O 1
ATOM 735 N N . VAL A 1 97 ? 26.921 3.043 -6.057 1.00 63.47 97 VAL A N 1
ATOM 736 C CA . VAL A 1 97 ? 27.746 2.302 -7.045 1.00 63.47 97 VAL A CA 1
ATOM 737 C C . VAL A 1 97 ? 27.281 0.869 -7.324 1.00 63.47 97 VAL A C 1
ATOM 739 O O . VAL A 1 97 ? 27.618 0.305 -8.361 1.00 63.47 97 VAL A O 1
ATOM 742 N N . ASN A 1 98 ? 26.513 0.275 -6.412 1.00 58.25 98 ASN A N 1
ATOM 743 C CA . ASN A 1 98 ? 25.892 -1.037 -6.579 1.00 58.25 98 ASN A CA 1
ATOM 744 C C . ASN A 1 98 ? 24.501 -0.967 -7.240 1.00 58.25 98 ASN A C 1
ATOM 746 O O . ASN A 1 98 ? 23.792 -1.966 -7.226 1.00 58.25 98 ASN A O 1
ATOM 750 N N . TYR A 1 99 ? 24.120 0.187 -7.798 1.00 57.78 99 TYR A N 1
ATOM 751 C CA . TYR A 1 99 ? 22.821 0.473 -8.421 1.00 57.78 99 TYR A CA 1
ATOM 752 C C . TYR A 1 99 ? 21.612 0.442 -7.475 1.00 57.78 99 TYR A C 1
ATOM 754 O O . TYR A 1 99 ? 20.479 0.572 -7.932 1.00 57.78 99 TYR A O 1
ATOM 762 N N . ASN A 1 100 ? 21.830 0.353 -6.160 1.00 59.50 100 ASN A N 1
ATOM 763 C CA . ASN A 1 100 ? 20.760 0.555 -5.190 1.00 59.50 100 ASN A CA 1
ATOM 764 C C . ASN A 1 100 ? 20.456 2.049 -5.030 1.00 59.50 100 ASN A C 1
ATOM 766 O O . ASN A 1 100 ? 21.348 2.899 -5.119 1.00 59.50 100 ASN A O 1
ATOM 770 N N . TYR A 1 101 ? 19.204 2.355 -4.706 1.00 64.75 101 TYR A N 1
ATOM 771 C CA . TYR A 1 101 ? 18.766 3.705 -4.376 1.00 64.75 101 TYR A CA 1
ATOM 772 C C . TYR A 1 101 ? 18.840 3.944 -2.866 1.00 64.75 101 TYR A C 1
ATOM 774 O O . TYR A 1 101 ? 18.469 3.085 -2.067 1.00 64.75 101 TYR A O 1
ATOM 782 N N . LEU A 1 102 ? 19.286 5.134 -2.475 1.00 67.00 102 LEU A N 1
ATOM 783 C CA . LEU A 1 102 ? 19.175 5.648 -1.114 1.00 67.00 102 LEU A CA 1
ATOM 784 C C . LEU A 1 102 ? 18.265 6.876 -1.137 1.00 67.00 102 LEU A C 1
ATOM 786 O O . LEU A 1 102 ? 18.523 7.828 -1.871 1.00 67.00 102 LEU A O 1
ATOM 790 N N . SER A 1 103 ? 17.208 6.840 -0.326 1.00 72.94 103 SER A N 1
ATOM 791 C CA . SER A 1 103 ? 16.320 7.984 -0.105 1.00 72.94 103 SER A CA 1
ATOM 792 C C . SER A 1 103 ? 16.759 8.733 1.147 1.00 72.94 103 SER A C 1
ATOM 794 O O . SER A 1 103 ? 16.906 8.134 2.212 1.00 72.94 103 SER A O 1
ATOM 796 N N . ILE A 1 104 ? 16.957 10.038 1.020 1.00 68.31 104 ILE A N 1
ATOM 797 C CA . ILE A 1 104 ? 17.340 10.942 2.105 1.00 68.31 104 ILE A CA 1
ATOM 798 C C . ILE A 1 104 ? 16.199 11.921 2.305 1.00 68.31 104 ILE A C 1
ATOM 800 O O . ILE A 1 104 ? 15.711 12.497 1.336 1.00 68.31 104 ILE A O 1
ATOM 804 N N . TYR A 1 105 ? 15.786 12.101 3.555 1.00 69.56 105 TYR A N 1
ATOM 805 C CA . TYR A 1 105 ? 14.679 12.974 3.919 1.00 69.56 105 TYR A CA 1
ATOM 806 C C . TYR A 1 105 ? 15.184 14.185 4.705 1.00 69.56 105 TYR A C 1
ATOM 808 O O . TYR A 1 105 ? 15.980 14.040 5.632 1.00 69.56 105 TYR A O 1
ATOM 816 N N . GLY A 1 106 ? 14.683 15.368 4.362 1.00 65.19 106 GLY A N 1
ATOM 817 C CA . GLY A 1 106 ? 15.103 16.640 4.941 1.00 65.19 106 GLY A CA 1
ATOM 818 C C . GLY A 1 106 ? 16.294 17.273 4.217 1.00 65.19 106 GLY A C 1
ATOM 819 O O . GLY A 1 106 ? 16.739 16.816 3.168 1.00 65.19 106 GLY A O 1
ATOM 820 N N . ASN A 1 107 ? 16.813 18.353 4.805 1.00 60.47 107 ASN A N 1
ATOM 821 C CA . ASN A 1 107 ? 17.921 19.138 4.242 1.00 60.47 107 ASN A CA 1
ATOM 822 C C . ASN A 1 107 ? 19.313 18.635 4.671 1.00 60.47 107 ASN A C 1
ATOM 824 O O . ASN A 1 107 ? 20.318 19.245 4.310 1.00 60.47 107 ASN A O 1
ATOM 828 N N . ASP A 1 108 ? 19.387 17.574 5.480 1.00 59.16 108 ASP A N 1
ATOM 829 C CA . ASP A 1 108 ? 20.654 17.064 6.002 1.00 59.16 108 ASP A CA 1
ATOM 830 C C . ASP A 1 108 ? 21.260 16.027 5.048 1.00 59.16 108 ASP A C 1
ATOM 832 O O . ASP A 1 108 ? 20.840 14.871 4.979 1.00 59.16 108 ASP A O 1
ATOM 836 N N . THR A 1 109 ? 22.283 16.446 4.305 1.00 59.94 109 THR A N 1
ATOM 837 C CA . THR A 1 109 ? 23.061 15.573 3.417 1.00 59.94 109 THR A CA 1
ATOM 838 C C . THR A 1 109 ? 24.122 14.759 4.160 1.00 59.94 109 THR A C 1
ATOM 840 O O . THR A 1 109 ? 24.924 14.087 3.514 1.00 59.94 109 THR A O 1
ATOM 843 N N . GLY A 1 110 ? 24.165 14.787 5.497 1.00 61.38 110 GLY A N 1
ATOM 844 C CA . GLY A 1 110 ? 25.115 14.025 6.310 1.00 61.38 110 GLY A CA 1
ATOM 845 C C . GLY A 1 110 ? 25.090 12.520 6.029 1.00 61.38 110 GLY A C 1
ATOM 846 O O . GLY A 1 110 ? 26.135 11.874 6.089 1.00 61.38 110 GLY A O 1
ATOM 847 N N . ALA A 1 111 ? 23.937 11.986 5.608 1.00 61.47 111 ALA A N 1
ATOM 848 C CA . ALA A 1 111 ? 23.780 10.603 5.155 1.00 61.47 111 ALA A CA 1
ATOM 849 C C . ALA A 1 111 ? 24.599 10.255 3.891 1.00 61.47 111 ALA A C 1
ATOM 851 O O . ALA A 1 111 ? 24.795 9.078 3.611 1.00 61.47 111 ALA A O 1
ATOM 852 N N . LEU A 1 112 ? 25.096 11.245 3.137 1.00 62.44 112 LEU A N 1
ATOM 853 C CA . LEU A 1 112 ? 25.956 11.043 1.961 1.00 62.44 112 LEU A CA 1
ATOM 854 C C . LEU A 1 112 ? 27.446 10.922 2.309 1.00 62.44 112 LEU A C 1
ATOM 856 O O . LEU A 1 112 ? 28.242 10.511 1.461 1.00 62.44 112 LEU A O 1
ATOM 860 N N . ASN A 1 113 ? 27.850 11.279 3.531 1.00 66.75 113 ASN A N 1
ATOM 861 C CA . ASN A 1 113 ? 29.259 11.295 3.910 1.00 66.75 113 ASN A CA 1
ATOM 862 C C . ASN A 1 113 ? 29.850 9.878 3.896 1.00 66.75 113 ASN A C 1
ATOM 864 O O . ASN A 1 113 ? 29.424 9.002 4.644 1.00 66.75 113 ASN A O 1
ATOM 868 N N . GLY A 1 114 ? 30.872 9.664 3.063 1.00 61.72 114 GLY A N 1
ATOM 869 C CA . GLY A 1 114 ? 31.582 8.384 2.966 1.00 61.72 114 GLY A CA 1
ATOM 870 C C . GLY A 1 114 ? 30.904 7.326 2.088 1.00 61.72 114 GLY A C 1
ATOM 871 O O . GLY A 1 114 ? 31.423 6.215 1.995 1.00 61.72 114 GLY A O 1
ATOM 872 N N . LEU A 1 115 ? 29.791 7.648 1.417 1.00 62.97 115 LEU A N 1
ATOM 873 C CA . LEU A 1 115 ? 29.155 6.743 0.458 1.00 62.97 115 LEU A CA 1
ATOM 874 C C . LEU A 1 115 ? 29.767 6.882 -0.941 1.00 62.97 115 LEU A C 1
ATOM 876 O O . LEU A 1 115 ? 29.967 7.984 -1.452 1.00 62.97 115 LEU A O 1
ATOM 880 N N . ALA A 1 116 ? 30.023 5.745 -1.590 1.00 64.25 116 ALA A N 1
ATOM 881 C CA . ALA A 1 116 ? 30.409 5.707 -2.994 1.00 64.25 116 ALA A CA 1
ATOM 882 C C . ALA A 1 116 ? 29.156 5.849 -3.876 1.00 64.25 116 ALA A C 1
ATOM 884 O O . ALA A 1 116 ? 28.350 4.921 -3.996 1.00 64.25 116 ALA A O 1
ATOM 885 N N . LEU A 1 117 ? 28.990 7.022 -4.489 1.00 64.69 117 LEU A N 1
ATOM 886 C CA . LEU A 1 117 ? 27.907 7.310 -5.434 1.00 64.69 117 LEU A CA 1
ATOM 887 C C . LEU A 1 117 ? 28.301 6.887 -6.854 1.00 64.69 117 LEU A C 1
ATOM 889 O O . LEU A 1 117 ? 29.474 6.958 -7.231 1.00 64.69 117 LEU A O 1
ATOM 893 N N . ALA A 1 118 ? 27.329 6.449 -7.656 1.00 59.16 118 ALA A N 1
ATOM 894 C CA . ALA A 1 118 ? 27.569 6.090 -9.049 1.00 59.16 118 ALA A CA 1
ATOM 895 C C . ALA A 1 118 ? 27.906 7.350 -9.869 1.00 59.16 118 ALA A C 1
ATOM 897 O O . ALA A 1 118 ? 27.014 8.064 -10.311 1.00 59.16 118 ALA A O 1
ATOM 898 N N . GLY A 1 119 ? 29.195 7.622 -10.102 1.00 53.56 119 GLY A N 1
ATOM 899 C CA . GLY A 1 119 ? 29.667 8.860 -10.749 1.00 53.56 119 GLY A CA 1
ATOM 900 C C . GLY A 1 119 ? 29.179 9.107 -12.187 1.00 53.56 119 GLY A C 1
ATOM 901 O O . GLY A 1 119 ? 29.346 10.209 -12.697 1.00 53.56 119 GLY A O 1
ATOM 902 N N . ASN A 1 120 ? 28.562 8.105 -12.823 1.00 56.88 120 ASN A N 1
ATOM 903 C CA . ASN A 1 120 ? 28.026 8.178 -14.188 1.00 56.88 120 ASN A CA 1
ATOM 904 C C . ASN A 1 120 ? 26.494 8.308 -14.238 1.00 56.88 120 ASN A C 1
ATOM 906 O O . ASN A 1 120 ? 25.937 8.458 -15.324 1.00 56.88 120 ASN A O 1
ATOM 910 N N . ILE A 1 121 ? 25.808 8.221 -13.094 1.00 52.12 121 ILE A N 1
ATOM 911 C CA . ILE A 1 121 ? 24.367 8.457 -13.001 1.00 52.12 121 ILE A CA 1
ATOM 912 C C . ILE A 1 121 ? 24.214 9.834 -12.365 1.00 52.12 121 ILE A C 1
ATOM 914 O O . ILE A 1 121 ? 24.739 10.034 -11.268 1.00 52.12 121 ILE A O 1
ATOM 918 N N . PRO A 1 122 ? 23.546 10.798 -13.027 1.00 49.56 122 PRO A N 1
ATOM 919 C CA . PRO A 1 122 ? 23.264 12.080 -12.407 1.00 49.56 122 PRO A CA 1
ATOM 920 C C . PRO A 1 122 ? 22.625 11.811 -11.048 1.00 49.56 122 PRO A C 1
ATOM 922 O O . PRO A 1 122 ? 21.571 11.178 -10.977 1.00 49.56 122 PRO A O 1
ATOM 925 N N . VAL A 1 123 ? 23.278 12.247 -9.967 1.00 49.09 123 VAL A N 1
ATOM 926 C CA . VAL A 1 123 ? 22.604 12.350 -8.676 1.00 49.09 123 VAL A CA 1
ATOM 927 C C . VAL A 1 123 ? 21.382 13.202 -8.978 1.00 49.09 123 VAL A C 1
ATOM 929 O O . VAL A 1 123 ? 21.543 14.355 -9.385 1.00 49.09 123 VAL A O 1
ATOM 932 N N . GLN A 1 124 ? 20.178 12.641 -8.851 1.00 48.78 124 GLN A N 1
ATOM 933 C CA . GLN A 1 124 ? 18.959 13.440 -8.863 1.00 48.78 124 GLN A CA 1
ATOM 934 C C . GLN A 1 124 ? 18.916 14.192 -7.534 1.00 48.78 124 GLN A C 1
ATOM 936 O O . GLN A 1 124 ? 18.152 13.908 -6.616 1.00 48.78 124 GLN A O 1
ATOM 941 N N . ALA A 1 125 ? 19.866 15.115 -7.406 1.00 41.00 125 ALA A N 1
ATOM 942 C CA . ALA A 1 125 ? 19.980 16.054 -6.328 1.00 41.00 125 ALA A CA 1
ATOM 943 C C . ALA A 1 125 ? 18.786 16.973 -6.487 1.00 41.00 125 ALA A C 1
ATOM 945 O O . ALA A 1 125 ? 18.798 17.835 -7.361 1.00 41.00 125 ALA A O 1
ATOM 946 N N . SER A 1 126 ? 17.760 16.716 -5.673 1.00 41.25 126 SER A N 1
ATOM 947 C CA . SER A 1 126 ? 16.684 17.642 -5.355 1.00 41.25 126 SER A CA 1
ATOM 948 C C . SER A 1 126 ? 16.327 18.570 -6.521 1.00 41.25 126 SER A C 1
ATOM 950 O O . SER A 1 126 ? 16.429 19.793 -6.412 1.00 41.25 126 SER A O 1
ATOM 952 N N . THR A 1 127 ? 15.836 18.027 -7.634 1.00 39.91 127 THR A N 1
ATOM 953 C CA . THR A 1 127 ? 14.696 18.740 -8.199 1.00 39.91 127 THR A CA 1
ATOM 954 C C . THR A 1 127 ? 13.631 18.540 -7.152 1.00 39.91 127 THR A C 1
ATOM 956 O O . THR A 1 127 ? 13.294 17.396 -6.862 1.00 39.91 127 THR A O 1
ATOM 959 N N . THR A 1 128 ? 13.221 19.619 -6.489 1.00 43.34 128 THR A N 1
ATOM 960 C CA . THR A 1 128 ? 12.004 19.633 -5.690 1.00 43.34 128 THR A CA 1
ATOM 961 C C . THR A 1 128 ? 10.935 19.023 -6.580 1.00 43.34 128 THR A C 1
ATOM 963 O O . THR A 1 128 ? 10.399 19.700 -7.456 1.00 43.34 128 THR A O 1
ATOM 966 N N . VAL A 1 129 ? 10.708 17.717 -6.445 1.00 48.75 129 VAL A N 1
ATOM 967 C CA . VAL A 1 129 ? 9.522 17.108 -7.003 1.00 48.75 129 VAL A CA 1
ATOM 968 C C . VAL A 1 129 ? 8.439 17.893 -6.290 1.00 48.75 129 VAL A C 1
ATOM 970 O O . VAL A 1 129 ? 8.491 18.046 -5.068 1.00 48.75 129 VAL A O 1
ATOM 973 N N . ASN A 1 130 ? 7.605 18.583 -7.056 1.00 51.12 130 ASN A N 1
ATOM 974 C CA . ASN A 1 130 ? 6.436 19.247 -6.516 1.00 51.12 130 ASN A CA 1
ATOM 975 C C . ASN A 1 130 ? 5.310 18.232 -6.686 1.00 51.12 130 ASN A C 1
ATOM 977 O O . ASN A 1 130 ? 4.617 18.276 -7.706 1.00 51.12 130 ASN A O 1
ATOM 981 N N . PRO A 1 131 ? 5.233 17.236 -5.791 1.00 58.44 131 PRO A N 1
ATOM 982 C CA . PRO A 1 131 ? 4.332 16.121 -5.945 1.00 58.44 131 PRO A CA 1
ATOM 983 C C . PRO A 1 131 ? 2.910 16.644 -6.028 1.00 58.44 131 PRO A C 1
ATOM 985 O O . PRO A 1 131 ? 2.476 17.459 -5.211 1.00 58.44 131 PRO A O 1
ATOM 988 N N . GLN A 1 132 ? 2.177 16.169 -7.026 1.00 71.69 132 GLN A N 1
ATOM 989 C CA . GLN A 1 132 ? 0.734 16.334 -7.042 1.00 71.69 132 GLN A CA 1
ATOM 990 C C . GLN A 1 132 ? 0.134 15.154 -6.287 1.00 71.69 132 GLN A C 1
ATOM 992 O O . GLN A 1 132 ? 0.066 14.038 -6.795 1.00 71.69 132 GLN A O 1
ATOM 997 N N . GLY A 1 133 ? -0.243 15.396 -5.032 1.00 82.81 133 GLY A N 1
ATOM 998 C CA . GLY A 1 133 ? -0.796 14.363 -4.165 1.00 82.81 133 GLY A CA 1
ATOM 999 C C . GLY A 1 133 ? 0.243 13.302 -3.801 1.00 82.81 133 GLY A C 1
ATOM 1000 O O . GLY A 1 133 ? 1.204 13.589 -3.084 1.00 82.81 133 GLY A O 1
ATOM 1001 N N . PHE A 1 134 ? 0.034 12.074 -4.276 1.00 88.56 134 PHE A N 1
ATOM 1002 C CA . PHE A 1 134 ? 0.894 10.920 -3.987 1.00 88.56 134 PHE A CA 1
ATOM 1003 C C . PHE A 1 134 ? 1.897 10.579 -5.099 1.00 88.56 134 PHE A C 1
ATOM 1005 O O . PHE A 1 134 ? 2.645 9.616 -4.944 1.00 88.56 134 PHE A O 1
ATOM 1012 N N . LEU A 1 135 ? 1.949 11.381 -6.167 1.00 85.12 135 LEU A N 1
ATOM 1013 C CA . LEU A 1 135 ? 2.876 11.212 -7.292 1.00 85.12 135 LEU A CA 1
ATOM 1014 C C . LEU A 1 135 ? 4.221 11.869 -6.995 1.00 85.12 135 LEU A C 1
ATOM 1016 O O . LEU A 1 135 ? 4.247 13.009 -6.527 1.00 85.12 135 LEU A O 1
ATOM 1020 N N . ASN A 1 136 ? 5.332 11.180 -7.246 1.00 74.69 136 ASN A N 1
ATOM 1021 C CA . ASN A 1 136 ? 6.673 11.695 -6.980 1.00 74.69 136 ASN A CA 1
ATOM 1022 C C . ASN A 1 136 ? 7.742 11.310 -8.020 1.00 74.69 136 ASN A C 1
ATOM 1024 O O . ASN A 1 136 ? 8.929 11.462 -7.727 1.00 74.69 136 ASN A O 1
ATOM 1028 N N . ASP A 1 137 ? 7.334 10.824 -9.196 1.00 75.12 137 ASP A N 1
ATOM 1029 C CA . ASP A 1 137 ? 8.199 10.345 -10.287 1.00 75.12 137 ASP A CA 1
ATOM 1030 C C . ASP A 1 137 ? 9.043 9.103 -9.923 1.00 75.12 137 ASP A C 1
ATOM 1032 O O . ASP A 1 137 ? 9.857 8.625 -10.722 1.00 75.12 137 ASP A O 1
ATOM 1036 N N . PHE A 1 138 ? 8.836 8.536 -8.731 1.00 76.06 138 PHE A N 1
ATOM 1037 C CA . PHE A 1 138 ? 9.387 7.256 -8.310 1.00 76.06 138 PHE A CA 1
ATOM 1038 C C . PHE A 1 138 ? 8.263 6.226 -8.252 1.00 76.06 138 PHE A C 1
ATOM 1040 O O . PHE A 1 138 ? 7.601 6.034 -7.234 1.00 76.06 138 PHE A O 1
ATOM 1047 N N . TYR A 1 139 ? 8.070 5.529 -9.370 1.00 77.69 139 TYR A N 1
ATOM 1048 C CA . TYR A 1 139 ? 6.958 4.595 -9.560 1.00 77.69 139 TYR A CA 1
ATOM 1049 C C . TYR A 1 139 ? 6.906 3.445 -8.538 1.00 77.69 139 TYR A C 1
ATOM 1051 O O . TYR A 1 139 ? 5.857 2.829 -8.355 1.00 77.69 139 TYR A O 1
ATOM 1059 N N . ASP A 1 140 ? 8.018 3.131 -7.867 1.00 75.12 140 ASP A N 1
ATOM 1060 C CA . ASP A 1 140 ? 8.032 2.213 -6.729 1.00 75.12 140 ASP A CA 1
ATOM 1061 C C . ASP A 1 140 ? 7.353 2.810 -5.488 1.00 75.12 140 ASP A C 1
ATOM 1063 O O . ASP A 1 140 ? 6.515 2.151 -4.873 1.00 75.12 140 ASP A O 1
ATOM 1067 N N . ASP A 1 141 ? 7.647 4.065 -5.150 1.00 81.56 141 ASP A N 1
ATOM 1068 C CA . ASP A 1 141 ? 7.014 4.773 -4.032 1.00 81.56 141 ASP A CA 1
ATOM 1069 C C . ASP A 1 141 ? 5.507 4.932 -4.263 1.00 81.56 141 ASP A C 1
ATOM 1071 O O . ASP A 1 141 ? 4.692 4.686 -3.371 1.00 81.56 141 ASP A O 1
ATOM 1075 N N . GLU A 1 142 ? 5.146 5.326 -5.480 1.00 86.44 142 GLU A N 1
ATOM 1076 C CA . GLU A 1 142 ? 3.770 5.475 -5.940 1.00 86.44 142 GLU A CA 1
ATOM 1077 C C . GLU A 1 142 ? 2.999 4.155 -5.873 1.00 86.44 142 GLU A C 1
ATOM 1079 O O . GLU A 1 142 ? 1.902 4.100 -5.316 1.00 86.44 142 GLU A O 1
ATOM 1084 N N . GLY A 1 143 ? 3.600 3.062 -6.350 1.00 88.19 143 GLY A N 1
ATOM 1085 C CA . GLY A 1 143 ? 2.997 1.734 -6.280 1.00 88.19 143 GLY A CA 1
ATOM 1086 C C . GLY A 1 143 ? 2.645 1.309 -4.852 1.00 88.19 143 GLY A C 1
ATOM 1087 O O . GLY A 1 143 ? 1.573 0.743 -4.631 1.00 88.19 143 GLY A O 1
ATOM 1088 N N . TRP A 1 144 ? 3.491 1.634 -3.868 1.00 88.75 144 TRP A N 1
ATOM 1089 C CA . TRP A 1 144 ? 3.180 1.376 -2.459 1.00 88.75 144 TRP A CA 1
ATOM 1090 C C . TRP A 1 144 ? 1.979 2.183 -1.966 1.00 88.75 144 TRP A C 1
ATOM 1092 O O . TRP A 1 144 ? 1.120 1.637 -1.270 1.00 88.75 144 TRP A O 1
ATOM 1102 N N . TRP A 1 145 ? 1.880 3.459 -2.346 1.00 93.62 145 TRP A N 1
ATOM 1103 C CA . TRP A 1 145 ? 0.717 4.284 -2.013 1.00 93.62 145 TRP A CA 1
ATOM 1104 C C . TRP A 1 145 ? -0.562 3.777 -2.669 1.00 93.62 145 TRP A C 1
ATOM 1106 O O . TRP A 1 145 ? -1.588 3.704 -1.995 1.00 93.62 145 TRP A O 1
ATOM 1116 N N . ALA A 1 146 ? -0.510 3.362 -3.937 1.00 95.88 146 ALA A N 1
ATOM 1117 C CA . ALA A 1 146 ? -1.663 2.788 -4.622 1.00 95.88 146 ALA A CA 1
ATOM 1118 C C . ALA A 1 146 ? -2.191 1.540 -3.897 1.00 95.88 146 ALA A C 1
ATOM 1120 O O . ALA A 1 146 ? -3.393 1.441 -3.652 1.00 95.88 146 ALA A O 1
ATOM 1121 N N . LEU A 1 147 ? -1.311 0.620 -3.482 1.00 94.88 147 LEU A N 1
ATOM 1122 C CA . LEU A 1 147 ? -1.711 -0.558 -2.699 1.00 94.88 147 LEU A CA 1
ATOM 1123 C C . LEU A 1 147 ? -2.318 -0.172 -1.342 1.00 94.88 147 LEU A C 1
ATOM 1125 O O . LEU A 1 147 ? -3.357 -0.714 -0.963 1.00 94.88 147 LEU A O 1
ATOM 1129 N N . GLY A 1 148 ? -1.729 0.805 -0.647 1.00 96.19 148 GLY A N 1
ATOM 1130 C CA . GLY A 1 148 ? -2.272 1.321 0.612 1.00 96.19 148 GLY A CA 1
ATOM 1131 C C . GLY A 1 148 ? -3.668 1.931 0.456 1.00 96.19 148 GLY A C 1
ATOM 1132 O O . GLY A 1 148 ? -4.550 1.675 1.278 1.00 96.19 148 GLY A O 1
ATOM 1133 N N . TRP A 1 149 ? -3.910 2.686 -0.619 1.00 98.31 149 TRP A N 1
ATOM 1134 C CA . TRP A 1 149 ? -5.223 3.276 -0.896 1.00 98.31 149 TRP A CA 1
ATOM 1135 C C . TRP A 1 149 ? -6.258 2.249 -1.349 1.00 98.31 149 TRP A C 1
ATOM 1137 O O . TRP A 1 149 ? -7.418 2.334 -0.947 1.00 98.31 149 TRP A O 1
ATOM 1147 N N . ILE A 1 150 ? -5.844 1.218 -2.085 1.00 98.25 150 ILE A N 1
ATOM 1148 C CA . ILE A 1 150 ? -6.710 0.074 -2.382 1.00 98.25 150 ILE A CA 1
ATOM 1149 C C . ILE A 1 150 ? -7.144 -0.627 -1.087 1.00 98.25 150 ILE A C 1
ATOM 1151 O O . ILE A 1 150 ? -8.336 -0.872 -0.896 1.00 98.25 150 ILE A O 1
ATOM 1155 N N . GLN A 1 151 ? -6.212 -0.888 -0.167 1.00 97.56 151 GLN A N 1
ATOM 1156 C CA . GLN A 1 151 ? -6.546 -1.494 1.124 1.00 97.56 151 GLN A CA 1
ATOM 1157 C C . GLN A 1 151 ? -7.456 -0.577 1.959 1.00 97.56 151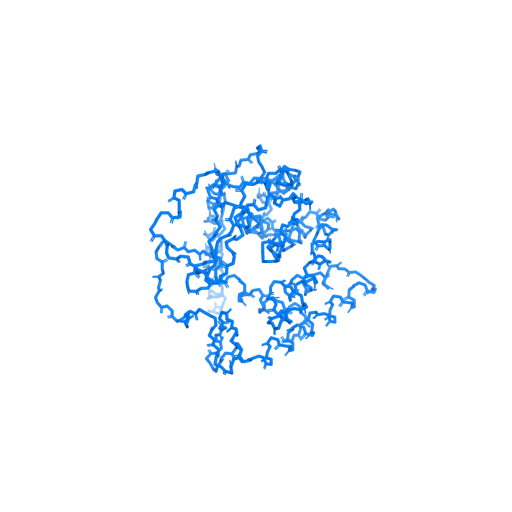 GLN A C 1
ATOM 1159 O O . GLN A 1 151 ? -8.400 -1.038 2.605 1.00 97.56 151 GLN A O 1
ATOM 1164 N N . ALA A 1 152 ? -7.233 0.740 1.921 1.00 98.31 152 ALA A N 1
ATOM 1165 C CA . ALA A 1 152 ? -8.114 1.706 2.572 1.00 98.31 152 ALA A CA 1
ATOM 1166 C C . ALA A 1 152 ? -9.534 1.685 1.982 1.00 98.31 152 ALA A C 1
ATOM 1168 O O . ALA A 1 152 ? -10.511 1.741 2.738 1.00 98.31 152 ALA A O 1
ATOM 1169 N N . TYR A 1 153 ? -9.672 1.553 0.659 1.00 98.44 153 TYR A N 1
ATOM 1170 C CA . TYR A 1 153 ? -10.965 1.346 0.007 1.00 98.44 153 TYR A CA 1
ATOM 1171 C C . TYR A 1 153 ? -11.646 0.069 0.509 1.00 98.44 153 TYR A C 1
ATOM 1173 O O . TYR A 1 153 ? -12.815 0.124 0.880 1.00 98.44 153 TYR A O 1
ATOM 1181 N N . ASP A 1 154 ? -10.929 -1.049 0.625 1.00 97.56 154 ASP A N 1
ATOM 1182 C CA . ASP A 1 154 ? -11.524 -2.311 1.092 1.00 97.56 154 ASP A CA 1
ATOM 1183 C C . ASP A 1 154 ? -12.037 -2.234 2.532 1.00 97.56 154 ASP A C 1
ATOM 1185 O O . ASP A 1 154 ? -13.092 -2.779 2.867 1.00 97.56 154 ASP A O 1
ATOM 1189 N N . VAL A 1 155 ? -11.314 -1.523 3.400 1.00 97.44 155 VAL A N 1
ATOM 1190 C CA . VAL A 1 155 ? -11.701 -1.354 4.806 1.00 97.44 155 VAL A CA 1
ATOM 1191 C C . VAL A 1 155 ? -12.904 -0.417 4.951 1.00 97.44 155 VAL A C 1
ATOM 1193 O O . VAL A 1 155 ? -13.757 -0.643 5.822 1.00 97.44 155 VAL A O 1
ATOM 1196 N N . THR A 1 156 ? -12.976 0.640 4.138 1.00 97.94 156 THR A N 1
ATOM 1197 C CA . THR A 1 156 ? -13.895 1.775 4.356 1.00 97.94 156 THR A CA 1
ATOM 1198 C C . THR A 1 156 ? -15.064 1.857 3.381 1.00 97.94 156 THR A C 1
ATOM 1200 O O . THR A 1 156 ? -16.101 2.414 3.734 1.00 97.94 156 THR A O 1
ATOM 1203 N N . GLY A 1 157 ? -14.907 1.339 2.165 1.00 97.19 157 GLY A N 1
ATOM 1204 C CA . GLY A 1 157 ? -15.800 1.582 1.033 1.00 97.19 157 GLY A CA 1
ATOM 1205 C C . GLY A 1 157 ? -15.737 3.008 0.468 1.00 97.19 157 GLY A C 1
ATOM 1206 O O . GLY A 1 157 ? -16.574 3.352 -0.363 1.00 97.19 157 GLY A O 1
ATOM 1207 N N . ASN A 1 158 ? -14.794 3.853 0.909 1.00 97.94 158 ASN A N 1
ATOM 1208 C CA . ASN A 1 158 ? -14.675 5.226 0.418 1.00 97.94 158 ASN A CA 1
ATOM 1209 C C . ASN A 1 158 ? -14.023 5.255 -0.974 1.00 97.94 158 ASN A C 1
ATOM 1211 O O . ASN A 1 158 ? -12.837 4.949 -1.113 1.00 97.94 158 ASN A O 1
ATOM 1215 N N . SER A 1 159 ? -14.791 5.664 -1.987 1.00 97.56 159 SER A N 1
ATOM 1216 C CA . SER A 1 159 ? -14.348 5.726 -3.383 1.00 97.56 159 SER A CA 1
ATOM 1217 C C . SER A 1 159 ? -13.164 6.656 -3.618 1.00 97.56 159 SER A C 1
ATOM 1219 O O . SER A 1 159 ? -12.401 6.389 -4.534 1.00 97.56 159 SER A O 1
ATOM 1221 N N . ASP A 1 160 ? -12.957 7.687 -2.794 1.00 97.06 160 ASP A N 1
ATOM 1222 C CA . ASP A 1 160 ? -11.839 8.625 -2.974 1.00 97.06 160 ASP A CA 1
ATOM 1223 C C . ASP A 1 160 ? -10.477 7.916 -2.898 1.00 97.06 160 ASP A C 1
ATOM 1225 O O . ASP A 1 160 ? -9.540 8.278 -3.610 1.00 97.06 160 ASP A O 1
ATOM 1229 N N . TYR A 1 161 ? -10.371 6.866 -2.076 1.00 98.19 161 TYR A N 1
ATOM 1230 C CA . TYR A 1 161 ? -9.156 6.056 -1.992 1.00 98.19 161 TYR A CA 1
ATOM 1231 C C . TYR A 1 161 ? -8.951 5.203 -3.245 1.00 98.19 161 TYR A C 1
ATOM 1233 O O . TYR A 1 161 ? -7.832 5.107 -3.744 1.00 98.19 161 TYR A O 1
ATOM 1241 N N . LEU A 1 162 ? -10.023 4.617 -3.785 1.00 97.50 162 LEU A N 1
ATOM 1242 C CA . LEU A 1 162 ? -9.926 3.843 -5.021 1.00 97.50 162 LEU A CA 1
ATOM 1243 C C . LEU A 1 162 ? -9.557 4.748 -6.201 1.00 97.50 162 LEU A C 1
ATOM 1245 O O . LEU A 1 162 ? -8.628 4.417 -6.928 1.00 97.50 162 LEU A O 1
ATOM 1249 N N . THR A 1 163 ? -10.195 5.917 -6.319 1.00 96.94 163 THR A N 1
ATOM 1250 C CA . THR A 1 163 ? -9.864 6.926 -7.335 1.00 96.94 163 THR A CA 1
ATOM 1251 C C . THR A 1 163 ? -8.395 7.340 -7.247 1.00 96.94 163 THR A C 1
ATOM 1253 O O . THR A 1 163 ? -7.702 7.354 -8.257 1.00 96.94 163 THR A O 1
ATOM 1256 N N . MET A 1 164 ? -7.871 7.594 -6.041 1.00 96.38 164 MET A N 1
ATOM 1257 C CA . MET A 1 164 ? -6.451 7.922 -5.866 1.00 96.38 164 MET A CA 1
ATOM 1258 C C . MET A 1 164 ? -5.527 6.790 -6.338 1.00 96.38 164 MET A C 1
ATOM 1260 O O . MET A 1 164 ? -4.504 7.045 -6.967 1.00 96.38 164 MET A O 1
ATOM 1264 N N . ALA A 1 165 ? -5.870 5.530 -6.058 1.00 96.81 165 ALA A N 1
ATOM 1265 C CA . ALA A 1 165 ? -5.089 4.397 -6.548 1.00 96.81 165 ALA A CA 1
ATOM 1266 C C . ALA A 1 165 ? -5.135 4.263 -8.081 1.00 96.81 165 ALA A C 1
ATOM 1268 O O . ALA A 1 165 ? -4.134 3.888 -8.692 1.00 96.81 165 ALA A O 1
ATOM 1269 N N . GLU A 1 166 ? -6.273 4.576 -8.704 1.00 95.81 166 GLU A N 1
ATOM 1270 C CA . GLU A 1 166 ? -6.437 4.602 -10.161 1.00 95.81 166 GLU A CA 1
ATOM 1271 C C . GLU A 1 166 ? -5.619 5.732 -10.806 1.00 95.81 166 GLU A C 1
ATOM 1273 O O . GLU A 1 166 ? -4.954 5.488 -11.817 1.00 95.81 166 GLU A O 1
ATOM 1278 N N . ASP A 1 167 ? -5.595 6.922 -10.195 1.00 93.94 167 ASP A N 1
ATOM 1279 C CA . ASP A 1 167 ? -4.780 8.065 -10.629 1.00 93.94 167 ASP A CA 1
ATOM 1280 C C . ASP A 1 167 ? -3.281 7.740 -10.557 1.00 93.94 167 ASP A C 1
ATOM 1282 O O . ASP A 1 167 ? -2.546 7.951 -11.525 1.00 93.94 167 ASP A O 1
ATOM 1286 N N . ILE A 1 168 ? -2.833 7.140 -9.448 1.00 93.19 168 ILE A N 1
ATOM 1287 C CA . ILE A 1 168 ? -1.450 6.670 -9.303 1.00 93.19 168 ILE A CA 1
ATOM 1288 C C . ILE A 1 168 ? -1.118 5.614 -10.362 1.00 93.19 168 ILE A C 1
ATOM 1290 O O . ILE A 1 168 ? -0.091 5.694 -11.034 1.00 93.19 168 ILE A O 1
ATOM 1294 N N . PHE A 1 169 ? -1.996 4.630 -10.567 1.00 92.75 169 PHE A N 1
ATOM 1295 C CA . PHE A 1 169 ? -1.781 3.598 -11.579 1.00 92.75 169 PHE A CA 1
ATOM 1296 C C . PHE A 1 169 ? -1.677 4.174 -13.000 1.00 92.75 169 PHE A C 1
ATOM 1298 O O . PHE A 1 169 ? -0.895 3.675 -13.820 1.00 92.75 169 PHE A O 1
ATOM 1305 N N . ALA A 1 170 ? -2.464 5.207 -13.311 1.00 91.56 170 ALA A N 1
ATOM 1306 C CA . ALA A 1 170 ? -2.399 5.891 -14.595 1.00 91.56 170 ALA A CA 1
ATOM 1307 C C . ALA A 1 170 ? -1.031 6.554 -14.815 1.00 91.56 170 ALA A C 1
ATOM 1309 O O . ALA A 1 170 ? -0.505 6.469 -15.929 1.00 91.56 170 ALA A O 1
ATOM 1310 N N . ASP A 1 171 ? -0.434 7.130 -13.768 1.00 87.25 171 ASP A N 1
ATOM 1311 C CA . ASP A 1 171 ? 0.901 7.731 -13.836 1.00 87.25 171 ASP A CA 1
ATOM 1312 C C . ASP A 1 171 ? 2.022 6.685 -13.944 1.00 87.25 171 ASP A C 1
ATOM 1314 O O . ASP A 1 171 ? 2.869 6.766 -14.840 1.00 87.25 171 ASP A O 1
ATOM 1318 N N . MET A 1 172 ? 1.943 5.604 -13.156 1.00 84.50 172 MET A N 1
ATOM 1319 C CA . MET A 1 172 ? 2.899 4.486 -13.191 1.00 84.50 172 MET A CA 1
ATOM 1320 C C . MET A 1 172 ? 3.060 3.857 -14.585 1.00 84.50 172 MET A C 1
ATOM 1322 O O . MET A 1 172 ? 4.075 3.219 -14.873 1.00 84.50 172 MET A O 1
ATOM 1326 N N . LYS A 1 173 ? 2.089 4.037 -15.492 1.00 80.69 173 LYS A N 1
ATOM 1327 C CA . LYS A 1 173 ? 2.201 3.603 -16.893 1.00 80.69 173 LYS A CA 1
ATOM 1328 C C . LYS A 1 173 ? 3.421 4.208 -17.591 1.00 80.69 173 LYS A C 1
ATOM 1330 O O . LYS A 1 173 ? 4.012 3.542 -18.444 1.00 80.69 173 LYS A O 1
ATOM 1335 N N . ASN A 1 174 ? 3.822 5.427 -17.240 1.00 72.50 174 ASN A N 1
ATOM 1336 C CA . ASN A 1 174 ? 4.981 6.101 -17.829 1.00 72.50 174 ASN A CA 1
ATOM 1337 C C . ASN A 1 174 ? 6.284 5.320 -17.592 1.00 72.50 174 ASN A C 1
ATOM 1339 O O . ASN A 1 174 ? 7.166 5.319 -18.459 1.00 72.50 174 ASN A O 1
ATOM 1343 N N . ALA A 1 175 ? 6.341 4.537 -16.506 1.00 64.88 175 ALA A N 1
ATOM 1344 C CA . ALA A 1 175 ? 7.431 3.614 -16.229 1.00 64.88 175 ALA A CA 1
ATOM 1345 C C . ALA A 1 175 ? 7.668 2.641 -17.389 1.00 64.88 175 ALA A C 1
ATOM 1347 O O . ALA A 1 175 ? 8.824 2.427 -17.734 1.00 64.88 175 ALA A O 1
ATOM 1348 N N . THR A 1 176 ? 6.599 2.114 -18.016 1.00 62.66 176 THR A N 1
ATOM 1349 C CA . THR A 1 176 ? 6.590 0.980 -18.979 1.00 62.66 176 THR A CA 1
ATOM 1350 C C . THR A 1 176 ? 7.288 1.234 -20.324 1.00 62.66 176 THR A C 1
ATOM 1352 O O . THR A 1 176 ? 7.338 0.359 -21.189 1.00 62.66 176 THR A O 1
ATOM 1355 N N . THR A 1 177 ? 7.852 2.426 -20.518 1.00 58.44 177 THR A N 1
ATOM 1356 C CA . THR A 1 177 ? 8.523 2.832 -21.762 1.00 58.44 177 THR A CA 1
ATOM 1357 C C . THR A 1 177 ? 10.036 2.578 -21.771 1.00 58.44 177 THR A C 1
ATOM 1359 O O . THR A 1 177 ? 10.684 2.771 -22.800 1.00 58.44 177 THR A O 1
ATOM 1362 N N . THR A 1 178 ? 10.624 2.115 -20.663 1.00 56.78 178 THR A N 1
ATOM 1363 C CA . THR A 1 178 ? 12.072 1.855 -20.554 1.00 56.78 178 THR A CA 1
ATOM 1364 C C . THR A 1 178 ? 12.443 0.378 -20.808 1.00 56.78 178 THR A C 1
ATOM 1366 O O . THR A 1 178 ? 11.614 -0.513 -20.604 1.00 56.78 178 THR A O 1
ATOM 1369 N N . PRO A 1 179 ? 13.690 0.057 -21.215 1.00 48.62 179 PRO A N 1
ATOM 1370 C CA . PRO A 1 179 ? 14.089 -1.299 -21.627 1.00 48.62 179 PRO A CA 1
ATOM 1371 C C . PRO A 1 179 ? 13.876 -2.422 -20.590 1.00 48.62 179 PRO A C 1
ATOM 1373 O O . PRO A 1 179 ? 13.823 -3.587 -20.975 1.00 48.62 179 PRO A O 1
ATOM 1376 N N . CYS A 1 180 ? 13.711 -2.088 -19.304 1.00 48.34 180 CYS A N 1
ATOM 1377 C CA . CYS A 1 180 ? 13.485 -3.041 -18.207 1.00 48.34 180 CYS A CA 1
ATOM 1378 C C . CYS A 1 180 ? 12.109 -2.892 -17.522 1.00 48.34 180 CYS A C 1
ATOM 1380 O O . CYS A 1 180 ? 11.881 -3.483 -16.472 1.00 48.34 180 CYS A O 1
ATOM 1382 N N . SER A 1 181 ? 11.194 -2.092 -18.075 1.00 48.53 181 SER A N 1
ATOM 1383 C CA . SER A 1 181 ? 10.014 -1.593 -17.344 1.00 48.53 181 SER A CA 1
ATOM 1384 C C . SER A 1 181 ? 8.677 -2.265 -17.614 1.00 48.53 181 SER A C 1
ATOM 1386 O O . SER A 1 181 ? 7.678 -1.916 -16.988 1.00 48.53 181 SER A O 1
ATOM 1388 N N . ASN A 1 182 ? 8.636 -3.269 -18.484 1.00 45.75 182 ASN A N 1
ATOM 1389 C CA . ASN A 1 182 ? 7.422 -4.059 -18.693 1.00 45.75 182 ASN A CA 1
ATOM 1390 C C . ASN A 1 182 ? 7.089 -5.000 -17.512 1.00 45.75 182 ASN A C 1
ATOM 1392 O O . ASN A 1 182 ? 6.276 -5.907 -17.676 1.00 45.75 182 ASN A O 1
ATOM 1396 N N . GLY A 1 183 ? 7.694 -4.790 -16.338 1.00 49.88 183 GLY A N 1
ATOM 1397 C CA . GLY A 1 183 ? 7.340 -5.486 -15.105 1.00 49.88 183 GLY A CA 1
ATOM 1398 C C . GLY A 1 183 ? 7.962 -4.885 -13.858 1.00 49.88 183 GLY A C 1
ATOM 1399 O O . GLY A 1 183 ? 8.642 -5.576 -13.097 1.00 49.88 183 GLY A O 1
ATOM 1400 N N . ALA A 1 184 ? 7.646 -3.617 -13.594 1.00 62.84 184 ALA A N 1
ATOM 1401 C CA . ALA A 1 184 ? 7.612 -3.167 -12.210 1.00 62.84 184 ALA A CA 1
ATOM 1402 C C . ALA A 1 184 ? 6.590 -4.047 -11.466 1.00 62.84 184 ALA A C 1
ATOM 1404 O O . ALA A 1 184 ? 5.397 -4.023 -11.768 1.00 62.84 184 ALA A O 1
ATOM 1405 N N . ARG A 1 185 ? 7.049 -4.870 -10.518 1.00 71.69 185 ARG A N 1
ATOM 1406 C CA . ARG A 1 185 ? 6.196 -5.836 -9.790 1.00 71.69 185 ARG A CA 1
ATOM 1407 C C . ARG A 1 185 ? 5.030 -5.162 -9.066 1.00 71.69 185 ARG A C 1
ATOM 1409 O O . ARG A 1 185 ? 3.952 -5.741 -8.979 1.00 71.69 185 ARG A O 1
ATOM 1416 N N . LEU A 1 186 ? 5.209 -3.907 -8.661 1.00 79.06 186 LEU A N 1
ATOM 1417 C CA . LEU A 1 186 ? 4.140 -3.076 -8.115 1.00 79.06 186 LEU A CA 1
ATOM 1418 C C . LEU A 1 186 ? 3.094 -2.685 -9.165 1.00 79.06 186 LEU A C 1
ATOM 1420 O O . LEU A 1 186 ? 1.913 -2.713 -8.858 1.00 79.06 186 LEU A O 1
ATOM 1424 N N . TYR A 1 187 ? 3.469 -2.421 -10.420 1.00 84.62 187 TYR A N 1
ATOM 1425 C CA . TYR A 1 187 ? 2.500 -2.150 -11.494 1.00 84.62 187 TYR A CA 1
ATOM 1426 C C . TYR A 1 187 ? 1.638 -3.383 -11.813 1.00 84.62 187 TYR A C 1
ATOM 1428 O O . TYR A 1 187 ? 0.421 -3.283 -12.001 1.00 84.62 187 TYR A O 1
ATOM 1436 N N . LEU A 1 188 ? 2.254 -4.573 -11.799 1.00 86.88 188 LEU A N 1
ATOM 1437 C CA . LEU A 1 188 ? 1.531 -5.848 -11.841 1.00 86.88 188 LEU A CA 1
ATOM 1438 C C . LEU A 1 188 ? 0.565 -5.978 -10.652 1.00 86.88 188 LEU A C 1
ATOM 1440 O O . LEU A 1 188 ? -0.608 -6.279 -10.860 1.00 86.88 188 LEU A O 1
ATOM 1444 N N . SER A 1 189 ? 1.039 -5.737 -9.428 1.00 88.31 189 SER A N 1
ATOM 1445 C CA . SER A 1 189 ? 0.207 -5.862 -8.228 1.00 88.31 189 SER A CA 1
ATOM 1446 C C . SER A 1 189 ? -0.971 -4.891 -8.242 1.00 88.31 189 SER A C 1
ATOM 1448 O O . SER A 1 189 ? -2.124 -5.314 -8.174 1.00 88.31 189 SER A O 1
ATOM 1450 N N . VAL A 1 190 ? -0.716 -3.602 -8.463 1.00 92.62 190 VAL A N 1
ATOM 1451 C CA . VAL A 1 190 ? -1.759 -2.572 -8.508 1.00 92.62 190 VAL A CA 1
ATOM 1452 C C . VAL A 1 190 ? -2.797 -2.889 -9.590 1.00 92.62 190 VAL A C 1
ATOM 1454 O O . VAL A 1 190 ? -3.987 -2.892 -9.290 1.00 92.62 190 VAL A O 1
ATOM 1457 N N . SER A 1 191 ? -2.392 -3.263 -10.814 1.00 94.00 191 SER A N 1
ATOM 1458 C CA . SER A 1 191 ? -3.362 -3.655 -11.857 1.00 94.00 191 SER A CA 1
ATOM 1459 C C . SER A 1 191 ? -4.193 -4.886 -11.479 1.00 94.00 191 SER A C 1
ATOM 1461 O O . SER A 1 191 ? -5.400 -4.906 -11.724 1.00 94.00 191 SER A O 1
ATOM 1463 N N . ALA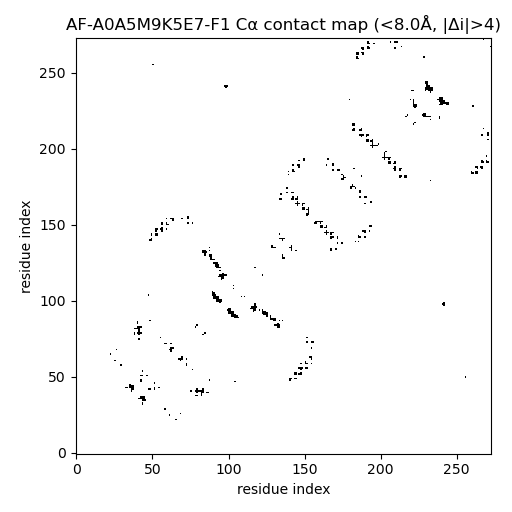 A 1 192 ? -3.594 -5.904 -10.857 1.00 93.88 192 ALA A N 1
ATOM 1464 C CA . ALA A 1 192 ? -4.321 -7.084 -10.389 1.00 93.88 192 ALA A CA 1
ATOM 1465 C C . ALA A 1 192 ? -5.341 -6.733 -9.292 1.00 93.88 192 ALA A C 1
ATOM 1467 O O . ALA A 1 192 ? -6.486 -7.192 -9.324 1.00 93.88 192 ALA A O 1
ATOM 1468 N N . HIS A 1 193 ? -4.950 -5.884 -8.343 1.00 95.19 193 HIS A N 1
ATOM 1469 C CA . HIS A 1 193 ? -5.824 -5.427 -7.272 1.00 95.19 193 HIS A CA 1
ATOM 1470 C C . HIS A 1 193 ? -6.962 -4.532 -7.793 1.00 95.19 193 HIS A C 1
ATOM 1472 O O . HIS A 1 193 ? -8.121 -4.756 -7.426 1.00 95.19 193 HIS A O 1
ATOM 1478 N N . LEU A 1 194 ? -6.675 -3.586 -8.693 1.00 97.25 194 LEU A N 1
ATOM 1479 C CA . LEU A 1 194 ? -7.691 -2.744 -9.333 1.00 97.25 194 LEU A CA 1
ATOM 1480 C C . LEU A 1 194 ? -8.676 -3.577 -10.162 1.00 97.25 194 LEU A C 1
ATOM 1482 O O . LEU A 1 194 ? -9.882 -3.357 -10.076 1.00 97.25 194 LEU A O 1
ATOM 1486 N N . ALA A 1 195 ? -8.218 -4.608 -10.881 1.00 96.81 195 ALA A N 1
ATOM 1487 C CA . ALA A 1 195 ? -9.097 -5.499 -11.648 1.00 96.81 195 ALA A CA 1
ATOM 1488 C C . ALA A 1 195 ? -10.169 -6.207 -10.790 1.00 96.81 195 ALA A C 1
ATOM 1490 O O . ALA A 1 195 ? -11.237 -6.567 -11.295 1.00 96.81 195 ALA A O 1
ATOM 1491 N N . ASN A 1 196 ? -9.905 -6.403 -9.496 1.00 95.88 196 ASN A N 1
ATOM 1492 C CA . ASN A 1 196 ? -10.854 -7.016 -8.567 1.00 95.88 196 ASN A CA 1
ATOM 1493 C C . ASN A 1 196 ? -11.879 -6.035 -7.981 1.00 95.88 196 ASN A C 1
ATOM 1495 O O . ASN A 1 196 ? -12.891 -6.488 -7.449 1.00 95.88 196 ASN A O 1
ATOM 1499 N N . ARG A 1 197 ? -11.651 -4.723 -8.104 1.00 96.56 197 ARG A N 1
ATOM 1500 C CA . ARG A 1 197 ? -12.480 -3.664 -7.492 1.00 96.56 197 ARG A CA 1
ATOM 1501 C C . ARG A 1 197 ? -13.196 -2.800 -8.527 1.00 96.56 197 ARG A C 1
ATOM 1503 O O . ARG A 1 197 ? -14.340 -2.411 -8.312 1.00 96.56 197 ARG A O 1
ATOM 1510 N N . ALA A 1 198 ? -12.561 -2.569 -9.671 1.00 94.81 198 ALA A N 1
ATOM 1511 C CA . ALA A 1 198 ? -13.153 -1.869 -10.797 1.00 94.81 198 ALA A CA 1
ATOM 1512 C C . ALA A 1 198 ? -14.307 -2.666 -11.429 1.00 94.81 198 ALA A C 1
ATOM 1514 O O . ALA A 1 198 ? -14.472 -3.877 -11.235 1.00 94.81 198 ALA A O 1
ATOM 1515 N N . THR A 1 199 ? -15.097 -1.985 -12.258 1.00 91.06 199 THR A N 1
ATOM 1516 C CA . THR A 1 199 ? -16.216 -2.584 -12.998 1.00 91.06 199 THR A CA 1
ATOM 1517 C C . THR A 1 199 ? -16.106 -2.292 -14.497 1.00 91.06 199 THR A C 1
ATOM 1519 O O . THR A 1 199 ? -15.224 -1.559 -14.939 1.00 91.06 199 THR A O 1
ATOM 1522 N N . GLY A 1 200 ? -16.965 -2.918 -15.308 1.00 94.38 200 GLY A N 1
ATOM 1523 C CA . GLY A 1 200 ? -17.082 -2.608 -16.736 1.00 94.38 200 GLY A CA 1
ATOM 1524 C C . GLY A 1 200 ? -15.779 -2.749 -17.536 1.00 94.38 200 GLY A C 1
ATOM 1525 O O . GLY A 1 200 ? -15.059 -3.743 -17.413 1.00 94.38 200 GLY A O 1
ATOM 1526 N N . SER A 1 201 ? -15.512 -1.760 -18.395 1.00 94.81 201 SER A N 1
ATOM 1527 C CA . SER A 1 201 ? -14.321 -1.710 -19.250 1.00 94.81 201 SER A CA 1
ATOM 1528 C C . SER A 1 201 ? -13.027 -1.583 -18.455 1.00 94.81 201 SER A C 1
ATOM 1530 O O . SER A 1 201 ? -12.028 -2.182 -18.845 1.00 94.81 201 SER A O 1
ATOM 1532 N N . ASP A 1 202 ? -13.042 -0.870 -17.331 1.00 94.44 202 ASP A N 1
ATOM 1533 C CA . ASP A 1 202 ? -11.831 -0.602 -16.552 1.00 94.44 202 ASP A CA 1
ATOM 1534 C C . ASP A 1 202 ? -11.319 -1.880 -15.898 1.00 94.44 202 ASP A C 1
ATOM 1536 O O . ASP A 1 202 ? -10.144 -2.220 -16.031 1.00 94.44 202 ASP A O 1
ATOM 1540 N N . LYS A 1 203 ? -12.229 -2.702 -15.357 1.00 95.19 203 LYS A N 1
ATOM 1541 C CA . LYS A 1 203 ? -11.905 -4.066 -14.914 1.00 95.19 203 LYS A CA 1
ATOM 1542 C C . LYS A 1 203 ? -11.223 -4.891 -16.005 1.00 95.19 203 LYS A C 1
ATOM 1544 O O . LYS A 1 203 ? -10.215 -5.550 -15.745 1.00 95.19 203 LYS A O 1
ATOM 1549 N N . ALA A 1 204 ? -11.777 -4.890 -17.217 1.00 96.00 204 ALA A N 1
ATOM 1550 C CA . ALA A 1 204 ? -11.219 -5.656 -18.329 1.00 96.00 204 ALA A CA 1
ATOM 1551 C C . ALA A 1 204 ? -9.831 -5.133 -18.744 1.00 96.00 204 ALA A C 1
ATOM 1553 O O . ALA A 1 204 ? -8.934 -5.931 -19.038 1.00 96.00 204 ALA A O 1
ATOM 1554 N N . ASN A 1 205 ? -9.640 -3.812 -18.713 1.00 95.75 205 ASN A N 1
ATOM 1555 C CA . ASN A 1 205 ? -8.369 -3.157 -19.004 1.00 95.75 205 ASN A CA 1
ATOM 1556 C C . ASN A 1 205 ? -7.305 -3.521 -17.962 1.00 95.75 205 ASN A C 1
ATOM 1558 O O . ASN A 1 205 ? -6.251 -4.040 -18.336 1.00 95.75 205 ASN A O 1
ATOM 1562 N N . TYR A 1 206 ? -7.594 -3.344 -16.669 1.00 95.94 206 TYR A N 1
ATOM 1563 C CA . TYR A 1 206 ? -6.673 -3.695 -15.585 1.00 95.94 206 TYR A CA 1
ATOM 1564 C C . TYR A 1 206 ? -6.304 -5.178 -15.606 1.00 95.94 206 TYR A C 1
ATOM 1566 O O . TYR A 1 206 ? -5.125 -5.517 -15.531 1.00 95.94 206 TYR A O 1
ATOM 1574 N N . LEU A 1 207 ? -7.281 -6.068 -15.814 1.00 95.19 207 LEU A N 1
ATOM 1575 C CA . LEU A 1 207 ? -7.026 -7.506 -15.909 1.00 95.19 207 LEU A CA 1
ATOM 1576 C C . LEU A 1 207 ? -6.119 -7.857 -17.095 1.00 95.19 207 LEU A C 1
ATOM 1578 O O . LEU A 1 207 ? -5.251 -8.724 -16.985 1.00 95.19 207 LEU A O 1
ATOM 1582 N N . THR A 1 208 ? -6.321 -7.200 -18.237 1.00 94.94 208 THR A N 1
ATOM 1583 C CA . THR A 1 208 ? -5.482 -7.397 -19.425 1.00 94.94 208 THR A CA 1
ATOM 1584 C C . THR A 1 208 ? -4.052 -6.939 -19.156 1.00 94.94 208 THR A C 1
A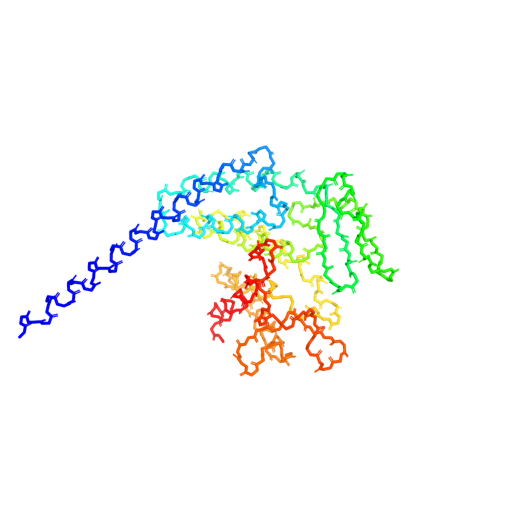TOM 1586 O O . THR A 1 208 ? -3.109 -7.666 -19.469 1.00 94.94 208 THR A O 1
ATOM 1589 N N . ILE A 1 209 ? -3.884 -5.773 -18.525 1.00 91.94 209 ILE A N 1
ATOM 1590 C CA . ILE A 1 209 ? -2.568 -5.257 -18.138 1.00 91.94 209 ILE A CA 1
ATOM 1591 C C . ILE A 1 209 ? -1.889 -6.222 -17.162 1.00 91.94 209 ILE A C 1
ATOM 1593 O O . ILE A 1 209 ? -0.779 -6.664 -17.448 1.00 91.94 209 ILE A O 1
ATOM 1597 N N . ALA A 1 210 ? -2.570 -6.638 -16.091 1.00 91.25 210 ALA A N 1
ATOM 1598 C CA . ALA A 1 210 ? -2.028 -7.563 -15.097 1.00 91.25 210 ALA A CA 1
ATOM 1599 C C . ALA A 1 210 ? -1.560 -8.885 -15.731 1.00 91.25 210 ALA A C 1
ATOM 1601 O O . ALA A 1 210 ? -0.446 -9.345 -15.486 1.00 91.25 210 ALA A O 1
ATOM 1602 N N . LYS A 1 211 ? -2.358 -9.472 -16.633 1.00 91.56 211 LYS A N 1
ATOM 1603 C CA . LYS A 1 211 ? -1.971 -10.694 -17.361 1.00 91.56 211 LYS A CA 1
ATOM 1604 C C . LYS A 1 211 ? -0.750 -10.486 -18.254 1.00 91.56 211 LYS A C 1
ATOM 1606 O O . LYS A 1 211 ? 0.126 -11.350 -18.296 1.00 91.56 211 LYS A O 1
ATOM 1611 N N . ASN A 1 212 ? -0.671 -9.357 -18.953 1.00 88.81 212 ASN A N 1
ATOM 1612 C CA . ASN A 1 212 ? 0.477 -9.038 -19.800 1.00 88.81 212 ASN A CA 1
ATOM 1613 C C . ASN A 1 212 ? 1.752 -8.849 -18.968 1.00 88.81 212 ASN A C 1
ATOM 1615 O O . ASN A 1 212 ? 2.789 -9.414 -19.313 1.00 88.81 212 ASN A O 1
ATOM 1619 N N . GLN A 1 213 ? 1.655 -8.132 -17.845 1.00 83.88 213 GLN A N 1
ATOM 1620 C CA . GLN A 1 213 ? 2.760 -7.934 -16.905 1.00 83.88 213 GLN A CA 1
ATOM 1621 C C . GLN A 1 213 ? 3.217 -9.265 -16.289 1.00 83.88 213 GLN A C 1
ATOM 1623 O O . GLN A 1 213 ? 4.413 -9.537 -16.241 1.00 83.88 213 GLN A O 1
ATOM 1628 N N . TRP A 1 214 ? 2.290 -10.147 -15.897 1.00 85.06 214 TRP A N 1
ATOM 1629 C CA . TRP A 1 214 ? 2.620 -11.479 -15.377 1.00 85.06 214 TRP A CA 1
ATOM 1630 C C . TRP A 1 214 ? 3.316 -12.363 -16.415 1.00 85.06 214 TRP A C 1
ATOM 1632 O O . TRP A 1 214 ? 4.301 -13.035 -16.109 1.00 8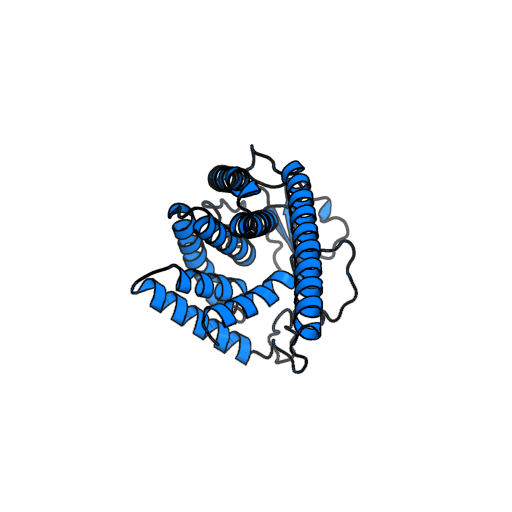5.06 214 TRP A O 1
ATOM 1642 N N . ASN A 1 215 ? 2.825 -12.363 -17.656 1.00 86.38 215 ASN A N 1
ATOM 1643 C CA . ASN A 1 215 ? 3.429 -13.140 -18.736 1.00 86.38 215 ASN A CA 1
ATOM 1644 C C . ASN A 1 215 ? 4.846 -12.657 -19.052 1.00 86.38 215 ASN A C 1
ATOM 1646 O O . ASN A 1 215 ? 5.739 -13.486 -19.225 1.00 86.38 215 ASN A O 1
ATOM 1650 N N . TRP A 1 216 ? 5.063 -11.338 -19.071 1.00 81.75 216 TRP A N 1
ATOM 1651 C CA . TRP A 1 216 ? 6.404 -10.772 -19.173 1.00 81.75 216 TRP A CA 1
ATOM 1652 C C . TRP A 1 216 ? 7.261 -11.212 -17.984 1.00 81.75 216 TRP A C 1
ATOM 1654 O O . TRP A 1 216 ? 8.297 -11.835 -18.196 1.00 81.75 216 TRP A O 1
ATOM 1664 N N . PHE A 1 217 ? 6.788 -10.998 -16.750 1.00 77.75 217 PHE A N 1
ATOM 1665 C CA . PHE A 1 217 ? 7.503 -11.327 -15.514 1.00 77.75 217 PHE A CA 1
ATOM 1666 C C . PHE A 1 217 ? 7.961 -12.791 -15.485 1.00 77.75 217 PHE A C 1
ATOM 1668 O O . PHE A 1 217 ? 9.149 -13.058 -15.305 1.00 77.75 217 PHE A O 1
ATOM 1675 N N . LYS A 1 218 ? 7.061 -13.741 -15.771 1.00 80.69 218 LYS A N 1
ATOM 1676 C CA . LYS A 1 218 ? 7.407 -15.167 -15.904 1.00 80.69 218 LYS A CA 1
ATOM 1677 C C . LYS A 1 218 ? 8.406 -15.433 -17.031 1.00 80.69 218 LYS A C 1
ATOM 1679 O O . LYS A 1 218 ? 9.311 -16.244 -16.858 1.00 80.69 218 LYS A O 1
ATOM 1684 N N . GLY A 1 219 ? 8.247 -14.770 -18.176 1.00 79.06 219 GLY A N 1
ATOM 1685 C CA . GLY A 1 219 ? 9.115 -14.937 -19.344 1.00 79.06 219 GLY A CA 1
ATOM 1686 C C . GLY A 1 219 ? 10.534 -14.396 -19.159 1.00 79.06 219 GLY A C 1
ATOM 1687 O O . GLY A 1 219 ? 11.433 -14.788 -19.897 1.00 79.06 219 GLY A O 1
ATOM 1688 N N . THR A 1 220 ? 10.755 -13.528 -18.171 1.00 74.94 220 THR A N 1
ATOM 1689 C CA . THR A 1 220 ? 12.064 -12.897 -17.933 1.00 74.94 220 THR A CA 1
ATOM 1690 C C . THR A 1 220 ? 13.109 -13.824 -17.314 1.00 74.94 220 THR A C 1
ATOM 1692 O O . THR A 1 220 ? 14.294 -13.513 -17.350 1.00 74.94 220 THR A O 1
ATOM 1695 N N . GLY A 1 221 ? 12.688 -14.946 -16.721 1.00 72.81 221 GLY A N 1
ATOM 1696 C CA . GLY A 1 221 ? 13.573 -15.821 -15.951 1.00 72.81 221 GLY A CA 1
ATOM 1697 C C . GLY A 1 221 ? 13.895 -15.308 -14.543 1.00 72.81 221 GLY A C 1
ATOM 1698 O O . GLY A 1 221 ? 14.722 -15.916 -13.863 1.00 72.81 221 GLY A O 1
ATOM 1699 N N . MET A 1 222 ? 13.252 -14.229 -14.068 1.00 72.56 222 MET A N 1
ATOM 1700 C CA . MET A 1 222 ? 13.406 -13.757 -12.683 1.00 72.56 222 MET A CA 1
ATOM 1701 C C . MET A 1 222 ? 12.939 -14.789 -11.653 1.00 72.56 222 MET A C 1
ATOM 1703 O O . MET A 1 222 ? 13.519 -14.848 -10.575 1.00 72.56 222 MET A O 1
ATOM 1707 N N . ILE A 1 223 ? 11.951 -15.626 -11.980 1.00 75.19 223 ILE A N 1
ATOM 1708 C CA . ILE A 1 223 ? 11.615 -16.810 -11.180 1.00 75.19 223 ILE A CA 1
ATOM 1709 C C . ILE A 1 223 ? 12.630 -17.900 -11.526 1.00 75.19 223 ILE A C 1
ATOM 1711 O O . ILE A 1 223 ? 12.629 -18.424 -12.642 1.00 75.19 223 ILE A O 1
ATOM 1715 N N . ASN A 1 224 ? 13.518 -18.225 -10.590 1.00 69.56 224 ASN A N 1
ATOM 1716 C CA . ASN A 1 224 ? 14.542 -19.241 -10.815 1.00 69.56 224 ASN A CA 1
ATOM 1717 C C . ASN A 1 224 ? 14.015 -20.666 -10.563 1.00 69.56 224 ASN A C 1
ATOM 1719 O O . ASN A 1 224 ? 12.902 -20.881 -10.082 1.00 69.56 224 ASN A O 1
ATOM 1723 N N . SER A 1 225 ? 14.841 -21.667 -10.879 1.00 76.62 225 SER A N 1
ATOM 1724 C CA . SER A 1 225 ? 14.508 -23.091 -10.719 1.00 76.62 225 SER A CA 1
ATOM 1725 C C . SER A 1 225 ? 14.204 -23.523 -9.278 1.00 76.62 225 SER A C 1
ATOM 1727 O O . SER A 1 225 ? 13.629 -24.587 -9.070 1.00 76.62 225 SER A O 1
ATOM 1729 N N . GLN A 1 226 ? 14.597 -22.720 -8.290 1.00 72.06 226 GLN A N 1
ATOM 1730 C CA . GLN A 1 226 ? 14.371 -22.942 -6.866 1.00 72.06 226 GLN A CA 1
ATOM 1731 C C . GLN A 1 226 ? 13.045 -22.323 -6.395 1.00 72.06 226 GLN A C 1
ATOM 1733 O O . GLN A 1 226 ? 12.694 -22.459 -5.227 1.00 72.06 226 GLN A O 1
ATOM 1738 N N . GLY A 1 227 ? 12.312 -21.647 -7.286 1.00 68.75 227 GLY A N 1
ATOM 1739 C CA . GLY A 1 227 ? 11.068 -20.960 -6.956 1.00 68.75 227 GLY A CA 1
ATOM 1740 C C . GLY A 1 227 ? 11.272 -19.640 -6.211 1.00 68.75 227 GLY A C 1
ATOM 1741 O O . GLY A 1 227 ? 10.311 -19.131 -5.640 1.00 68.75 227 GLY A O 1
ATOM 1742 N N . THR A 1 228 ? 12.487 -19.075 -6.206 1.00 66.56 228 THR A N 1
ATOM 1743 C CA . THR A 1 228 ? 12.735 -17.732 -5.660 1.00 66.56 228 THR A CA 1
ATOM 1744 C C . THR A 1 228 ? 12.786 -16.688 -6.776 1.00 66.56 228 THR A C 1
ATOM 1746 O O . THR A 1 228 ? 12.983 -17.011 -7.952 1.00 66.56 228 THR A O 1
ATOM 1749 N N . ILE A 1 229 ? 12.539 -15.428 -6.415 1.00 69.50 229 ILE A N 1
ATOM 1750 C CA . ILE A 1 229 ? 12.456 -14.304 -7.351 1.00 69.50 229 ILE A CA 1
ATOM 1751 C C . ILE A 1 229 ? 13.744 -13.485 -7.257 1.00 69.50 229 ILE A C 1
ATOM 1753 O O . ILE A 1 229 ? 14.090 -12.997 -6.185 1.00 69.50 229 ILE A O 1
ATOM 1757 N N . ASN A 1 230 ? 14.434 -13.327 -8.384 1.00 64.75 230 ASN A N 1
ATOM 1758 C CA . ASN A 1 230 ? 15.600 -12.459 -8.504 1.00 64.75 230 ASN A CA 1
ATOM 1759 C C . ASN A 1 230 ? 15.172 -10.983 -8.507 1.00 64.75 230 ASN A C 1
ATOM 1761 O O . ASN A 1 230 ? 14.133 -10.639 -9.070 1.00 64.75 230 ASN A O 1
ATOM 1765 N N . ASP A 1 231 ? 16.000 -10.125 -7.912 1.00 57.22 231 ASP A N 1
ATOM 1766 C CA . ASP A 1 231 ? 15.704 -8.704 -7.674 1.00 57.22 231 ASP A CA 1
ATOM 1767 C C . ASP A 1 231 ? 15.661 -7.868 -8.974 1.00 57.22 231 ASP A C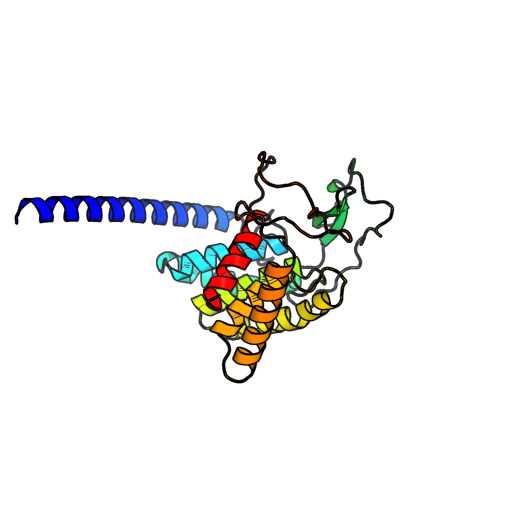 1
ATOM 1769 O O . ASP A 1 231 ? 14.956 -6.864 -9.050 1.00 57.22 231 ASP A O 1
ATOM 1773 N N . GLY A 1 232 ? 16.284 -8.343 -10.064 1.00 59.00 232 GLY A N 1
ATOM 1774 C CA . GLY A 1 232 ? 15.976 -7.843 -11.407 1.00 59.00 232 GLY A CA 1
ATOM 1775 C C . GLY A 1 232 ? 16.878 -8.329 -12.548 1.00 59.00 232 GLY A C 1
ATOM 1776 O O . GLY A 1 232 ? 17.622 -9.306 -12.422 1.00 59.00 232 GLY A O 1
ATOM 1777 N N . LEU A 1 233 ? 16.769 -7.655 -13.699 1.00 55.62 233 LEU A N 1
ATOM 1778 C CA . LEU A 1 233 ? 17.337 -8.064 -14.994 1.00 55.62 233 LEU A CA 1
ATOM 1779 C C . LEU A 1 233 ? 18.532 -7.199 -15.413 1.00 55.62 233 LEU A C 1
ATOM 1781 O O . LEU A 1 233 ? 18.492 -5.981 -15.255 1.00 55.62 233 LEU A O 1
ATOM 1785 N N . THR A 1 234 ? 19.554 -7.801 -16.034 1.00 53.59 234 THR A N 1
ATOM 1786 C CA . THR A 1 234 ? 20.589 -7.040 -16.762 1.00 53.59 234 THR A CA 1
ATOM 1787 C C . THR A 1 234 ? 20.293 -6.998 -18.264 1.00 53.59 234 THR A C 1
ATOM 1789 O O . THR A 1 234 ? 19.463 -7.743 -18.778 1.00 53.59 234 THR A O 1
ATOM 1792 N N . ASN A 1 235 ? 21.004 -6.133 -18.994 1.00 47.91 235 ASN A N 1
ATOM 1793 C CA . ASN A 1 235 ? 21.017 -6.065 -20.466 1.00 47.91 235 ASN A CA 1
ATOM 1794 C C . ASN A 1 235 ? 21.648 -7.301 -21.147 1.00 47.91 235 ASN A C 1
ATOM 1796 O O . ASN A 1 235 ? 21.750 -7.361 -22.372 1.00 47.91 235 ASN A O 1
ATOM 1800 N N . SER A 1 236 ? 22.076 -8.278 -20.355 1.00 42.97 236 SER A N 1
ATOM 1801 C CA . SER A 1 236 ? 22.552 -9.585 -20.773 1.00 42.97 236 SER A CA 1
ATOM 1802 C C . SER A 1 236 ? 21.739 -10.628 -20.014 1.00 42.97 236 SER A C 1
ATOM 1804 O O . SER A 1 236 ? 21.268 -10.366 -18.916 1.00 42.97 236 SER A O 1
ATOM 1806 N N . SER A 1 237 ? 21.542 -11.813 -20.570 1.00 41.66 237 SER A N 1
ATOM 1807 C CA . SER A 1 237 ? 20.695 -12.880 -20.014 1.00 41.66 237 SER A CA 1
ATOM 1808 C C . SER A 1 237 ? 21.178 -13.487 -18.676 1.00 41.66 237 SER A C 1
ATOM 1810 O O . SER A 1 237 ? 20.880 -14.639 -18.375 1.00 41.66 237 SER A O 1
ATOM 1812 N N . ASN A 1 238 ? 21.936 -12.735 -17.880 1.00 41.94 238 ASN A N 1
ATOM 1813 C CA . ASN A 1 238 ? 22.410 -13.073 -16.552 1.00 41.94 238 ASN A CA 1
ATOM 1814 C C . ASN A 1 238 ? 21.638 -12.217 -15.537 1.00 41.94 238 ASN A C 1
ATOM 1816 O O . ASN A 1 238 ? 21.966 -11.049 -15.318 1.00 41.94 238 ASN A O 1
ATOM 1820 N N . ASN A 1 239 ? 20.588 -12.809 -14.962 1.00 44.31 239 ASN A N 1
ATOM 1821 C CA . ASN A 1 239 ? 19.780 -12.283 -13.858 1.00 44.31 239 ASN A CA 1
ATOM 1822 C C . ASN A 1 239 ? 20.654 -11.654 -12.765 1.00 44.31 239 ASN A C 1
ATOM 1824 O O . ASN A 1 239 ? 21.285 -12.365 -11.985 1.00 44.31 239 ASN A O 1
ATOM 1828 N N . GLY A 1 240 ? 20.697 -10.330 -12.711 1.00 40.75 240 GLY A N 1
ATOM 1829 C CA . GLY A 1 240 ? 21.633 -9.631 -11.846 1.00 40.75 240 GLY A CA 1
ATOM 1830 C C . GLY A 1 240 ? 21.352 -8.144 -11.757 1.00 40.75 240 GLY A C 1
ATOM 1831 O O . GLY A 1 240 ? 22.218 -7.342 -12.083 1.00 40.75 240 GLY A O 1
ATOM 1832 N N . LEU A 1 241 ? 20.166 -7.761 -11.291 1.00 36.19 241 LEU A N 1
ATOM 1833 C CA . LEU A 1 241 ? 20.123 -6.594 -10.414 1.00 36.19 241 LEU A CA 1
ATOM 1834 C C . LEU A 1 241 ? 20.243 -7.122 -8.994 1.00 36.19 241 LEU A C 1
ATOM 1836 O O . LEU A 1 241 ? 19.463 -7.977 -8.594 1.00 36.19 241 LEU A O 1
ATOM 1840 N N . SER A 1 242 ? 21.261 -6.630 -8.293 1.00 36.19 242 SER A N 1
ATOM 1841 C CA . SER A 1 242 ? 21.532 -6.906 -6.886 1.00 36.19 242 SER A CA 1
ATOM 1842 C C . SER A 1 242 ? 21.770 -8.380 -6.525 1.00 36.19 242 SER A C 1
ATOM 1844 O O . SER A 1 242 ? 21.684 -9.294 -7.341 1.00 36.19 242 SER A O 1
ATOM 1846 N N . VAL A 1 243 ? 22.218 -8.589 -5.290 1.00 31.91 243 VAL A N 1
ATOM 1847 C CA . VAL A 1 243 ? 22.655 -9.877 -4.737 1.00 31.91 243 VAL A CA 1
ATOM 1848 C C . VAL A 1 243 ? 21.617 -10.968 -5.021 1.00 31.91 243 VAL A C 1
ATOM 1850 O O . VAL A 1 243 ? 20.419 -10.743 -4.884 1.00 31.91 243 VAL A O 1
ATOM 1853 N N . ASN A 1 244 ? 22.067 -12.183 -5.345 1.00 36.97 244 ASN A N 1
ATOM 1854 C CA . ASN A 1 244 ? 21.261 -13.372 -5.085 1.00 36.97 244 ASN A CA 1
ATOM 1855 C C . ASN A 1 244 ? 20.890 -13.345 -3.591 1.00 36.97 244 ASN A C 1
ATOM 1857 O O . ASN A 1 244 ? 21.735 -13.648 -2.746 1.00 36.97 244 ASN A O 1
ATOM 1861 N N . TRP A 1 245 ? 19.668 -12.924 -3.259 1.00 42.19 245 TRP A N 1
ATOM 1862 C CA . TRP A 1 245 ? 19.173 -12.854 -1.886 1.00 42.19 245 TRP A CA 1
ATOM 1863 C C . TRP A 1 245 ? 18.750 -14.249 -1.416 1.00 42.19 245 TRP A C 1
ATOM 1865 O O . TRP A 1 245 ? 17.596 -14.525 -1.116 1.00 42.19 245 TRP A O 1
ATOM 1875 N N . ALA A 1 246 ? 19.739 -15.137 -1.327 1.00 33.97 246 ALA A N 1
ATOM 1876 C CA . ALA A 1 246 ? 19.707 -16.321 -0.474 1.00 33.97 246 ALA A CA 1
ATOM 1877 C C . ALA A 1 246 ? 20.173 -15.991 0.967 1.00 33.97 246 ALA A C 1
ATOM 1879 O O . ALA A 1 246 ? 20.412 -16.892 1.769 1.00 33.97 246 ALA A O 1
ATOM 1880 N N . GLY A 1 247 ? 20.320 -14.700 1.298 1.00 29.20 247 GLY A N 1
ATOM 1881 C CA . GLY A 1 247 ? 20.955 -14.221 2.525 1.00 29.20 247 GLY A CA 1
ATOM 1882 C C . GLY A 1 247 ? 22.483 -14.091 2.399 1.00 29.20 247 GLY A C 1
ATOM 1883 O O . GLY A 1 247 ? 23.074 -14.593 1.441 1.00 29.20 247 GLY A O 1
ATOM 1884 N N . PRO A 1 248 ? 23.136 -13.402 3.355 1.00 32.53 248 PRO A N 1
ATOM 1885 C CA . PRO A 1 248 ? 22.713 -13.287 4.750 1.00 32.53 248 PRO A CA 1
ATOM 1886 C C . PRO A 1 248 ? 21.950 -11.996 5.084 1.00 32.53 248 PRO A C 1
ATOM 1888 O O . PRO A 1 248 ? 21.990 -11.012 4.353 1.00 32.53 248 PRO A O 1
ATOM 1891 N N . PHE A 1 249 ? 21.274 -12.034 6.234 1.00 33.94 249 PHE A N 1
ATOM 1892 C CA . PHE A 1 249 ? 20.679 -10.897 6.938 1.00 33.94 249 PHE A CA 1
ATOM 1893 C C . PHE A 1 249 ? 21.560 -9.638 6.875 1.00 33.94 249 PHE A C 1
ATOM 1895 O O . PHE A 1 249 ? 22.730 -9.679 7.262 1.00 33.94 249 PHE A O 1
ATOM 1902 N N . VAL A 1 250 ? 20.980 -8.514 6.446 1.00 44.12 250 VAL A N 1
ATOM 1903 C CA . VAL A 1 250 ? 21.616 -7.194 6.526 1.00 44.12 250 VAL A CA 1
ATOM 1904 C C . VAL A 1 250 ? 21.023 -6.450 7.717 1.00 44.12 250 VAL A C 1
ATOM 1906 O O . VAL A 1 250 ? 19.815 -6.244 7.802 1.00 44.12 250 VAL A O 1
ATOM 1909 N N . ALA A 1 251 ? 21.882 -6.093 8.672 1.00 30.88 251 ALA A N 1
ATOM 1910 C CA . ALA A 1 251 ? 21.497 -5.335 9.852 1.00 30.88 251 ALA A CA 1
ATOM 1911 C C . ALA A 1 251 ? 21.463 -3.826 9.537 1.00 30.88 251 ALA A C 1
ATOM 1913 O O . ALA A 1 251 ? 22.404 -3.307 8.944 1.00 30.88 251 ALA A O 1
ATOM 1914 N N . THR A 1 252 ? 20.455 -3.072 9.974 1.00 39.19 252 THR A N 1
ATOM 1915 C CA . THR A 1 252 ? 19.209 -3.525 10.616 1.00 39.19 252 THR A CA 1
ATOM 1916 C C . THR A 1 252 ? 18.197 -4.023 9.584 1.00 39.19 252 THR A C 1
ATOM 1918 O O . THR A 1 252 ? 18.172 -3.515 8.468 1.00 39.19 252 THR A O 1
ATOM 1921 N N . ALA A 1 253 ? 17.347 -4.977 9.978 1.00 33.09 253 ALA A N 1
ATOM 1922 C CA . ALA A 1 253 ? 16.291 -5.535 9.133 1.00 33.09 253 ALA A CA 1
ATOM 1923 C C . ALA A 1 253 ? 15.505 -4.438 8.385 1.00 33.09 253 ALA A C 1
ATOM 1925 O O . ALA A 1 253 ? 15.006 -3.510 9.023 1.00 33.09 253 ALA A O 1
ATOM 1926 N N . ASN A 1 254 ? 15.366 -4.554 7.059 1.00 41.69 254 ASN A N 1
ATOM 1927 C CA . ASN A 1 254 ? 14.497 -3.696 6.253 1.00 41.69 254 ASN A CA 1
ATOM 1928 C C . ASN A 1 254 ? 13.387 -4.533 5.591 1.00 41.69 254 ASN A C 1
ATOM 1930 O O . ASN A 1 254 ? 13.617 -5.305 4.672 1.00 41.69 254 ASN A O 1
ATOM 1934 N N . ALA A 1 255 ? 12.150 -4.384 6.065 1.00 36.66 255 ALA A N 1
ATOM 193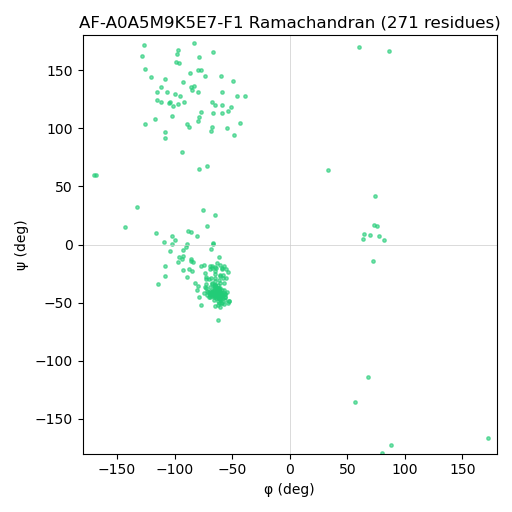5 C CA . ALA A 1 255 ? 11.003 -5.200 5.641 1.00 36.66 255 ALA A CA 1
ATOM 1936 C C . ALA A 1 255 ? 10.537 -4.965 4.183 1.00 36.66 255 ALA A C 1
ATOM 1938 O O . ALA A 1 255 ? 9.622 -5.626 3.704 1.00 36.66 255 ALA A O 1
ATOM 1939 N N . SER A 1 256 ? 11.142 -4.015 3.473 1.00 40.94 256 SER A N 1
ATOM 1940 C CA . SER A 1 256 ? 10.685 -3.510 2.177 1.00 40.94 256 SER A CA 1
ATOM 1941 C C . SER A 1 256 ? 11.143 -4.304 0.950 1.00 40.94 256 SER A C 1
ATOM 1943 O O . SER A 1 256 ? 10.668 -4.054 -0.155 1.00 40.94 256 SER A O 1
ATOM 1945 N N . THR A 1 257 ? 12.109 -5.211 1.103 1.00 41.53 257 THR A N 1
ATOM 1946 C CA . THR A 1 257 ? 12.723 -5.955 -0.015 1.00 41.53 257 THR A CA 1
ATOM 1947 C C . THR A 1 257 ? 12.033 -7.298 -0.289 1.00 41.53 257 THR A C 1
ATOM 1949 O O . THR A 1 257 ? 12.075 -7.788 -1.415 1.00 41.53 257 THR A O 1
ATOM 1952 N N . GLU A 1 258 ? 11.323 -7.860 0.696 1.00 42.59 258 GLU A N 1
ATOM 1953 C CA . GLU A 1 258 ? 10.575 -9.124 0.576 1.00 42.59 258 GLU A CA 1
ATOM 1954 C C . GLU A 1 258 ? 9.121 -8.925 0.097 1.00 42.59 258 GLU A C 1
ATOM 1956 O O . GLU A 1 258 ? 8.562 -9.795 -0.580 1.00 42.59 258 GLU A O 1
ATOM 1961 N N . SER A 1 259 ? 8.515 -7.766 0.383 1.00 50.56 259 SER A N 1
ATOM 1962 C CA . SER A 1 259 ? 7.090 -7.489 0.131 1.00 50.56 259 SER A CA 1
ATOM 1963 C C . SER A 1 259 ? 6.724 -7.530 -1.352 1.00 50.56 259 SER A C 1
ATOM 1965 O O . SER A 1 259 ? 5.770 -8.193 -1.741 1.00 50.56 259 SER A O 1
ATOM 1967 N N . SER A 1 260 ? 7.553 -6.949 -2.217 1.00 51.25 260 SER A N 1
ATOM 1968 C CA . SER A 1 260 ? 7.282 -6.888 -3.659 1.00 51.25 260 SER A CA 1
ATOM 1969 C C . SER A 1 260 ? 7.315 -8.262 -4.366 1.00 51.25 260 SER A C 1
ATOM 1971 O O . SER A 1 260 ? 6.784 -8.412 -5.470 1.00 51.25 260 SER A O 1
ATOM 1973 N N . ALA A 1 261 ? 7.931 -9.288 -3.754 1.00 51.03 261 ALA A N 1
ATOM 1974 C CA . ALA A 1 261 ? 7.939 -10.676 -4.255 1.00 51.03 261 ALA A CA 1
ATOM 1975 C C . ALA A 1 261 ? 6.643 -11.379 -3.937 1.00 51.03 261 ALA A C 1
ATOM 1977 O O . ALA A 1 261 ? 6.048 -12.022 -4.805 1.00 51.03 261 ALA A O 1
ATOM 1978 N N . LEU A 1 262 ? 6.220 -11.199 -2.694 1.00 57.16 262 LEU A N 1
ATOM 1979 C CA . LEU A 1 262 ? 4.929 -11.631 -2.227 1.00 57.16 262 LEU A CA 1
ATOM 1980 C C . LEU A 1 262 ? 3.820 -10.951 -3.035 1.00 57.16 262 LEU A C 1
ATOM 1982 O O . LEU A 1 262 ? 2.928 -11.648 -3.496 1.00 57.16 262 LEU A O 1
ATOM 1986 N N . ASP A 1 263 ? 3.933 -9.656 -3.331 1.00 62.00 263 ASP A N 1
ATOM 1987 C CA . ASP A 1 263 ? 2.942 -8.923 -4.125 1.00 62.00 263 ASP A CA 1
ATOM 1988 C C . ASP A 1 263 ? 2.779 -9.479 -5.539 1.00 62.00 263 ASP A C 1
ATOM 1990 O O . ASP A 1 263 ? 1.662 -9.584 -6.031 1.00 62.00 263 ASP A O 1
ATOM 1994 N N . ALA A 1 264 ? 3.862 -9.901 -6.201 1.00 57.22 264 ALA A N 1
ATOM 1995 C CA . ALA A 1 264 ? 3.757 -10.542 -7.513 1.00 57.22 264 ALA A CA 1
ATOM 1996 C C . ALA A 1 264 ? 3.009 -11.890 -7.442 1.00 57.22 264 ALA A C 1
ATOM 1998 O O . ALA A 1 264 ? 2.264 -12.236 -8.361 1.00 57.22 264 ALA A O 1
ATOM 1999 N N . LEU A 1 265 ? 3.180 -12.644 -6.350 1.00 57.97 265 LEU A N 1
ATOM 2000 C CA . LEU A 1 265 ? 2.466 -13.902 -6.108 1.00 57.97 265 LEU A CA 1
ATOM 2001 C C . LEU A 1 265 ? 1.001 -13.660 -5.719 1.00 57.97 265 LEU A C 1
ATOM 2003 O O . LEU A 1 265 ? 0.113 -14.347 -6.221 1.00 57.97 265 LEU A O 1
ATOM 2007 N N . VAL A 1 266 ? 0.739 -12.659 -4.875 1.00 67.75 266 VAL A N 1
ATOM 2008 C CA . VAL A 1 266 ? -0.612 -12.204 -4.518 1.00 67.75 266 VAL A CA 1
ATOM 2009 C C . VAL A 1 266 ? -1.342 -11.722 -5.770 1.00 67.75 266 VAL A C 1
ATOM 2011 O O . VAL A 1 266 ? -2.488 -12.104 -5.983 1.00 67.75 266 VAL A O 1
ATOM 2014 N N . ALA A 1 267 ? -0.667 -10.987 -6.655 1.00 62.84 267 ALA A N 1
ATOM 2015 C CA . ALA A 1 267 ? -1.208 -10.547 -7.936 1.00 62.84 267 ALA A CA 1
ATOM 2016 C C . ALA A 1 267 ? -1.565 -11.723 -8.858 1.00 62.84 267 ALA A C 1
ATOM 2018 O O . ALA A 1 267 ? -2.641 -11.731 -9.457 1.00 62.84 267 ALA A O 1
ATOM 2019 N N . ALA A 1 268 ? -0.695 -12.736 -8.953 1.00 59.78 268 ALA A N 1
ATOM 2020 C CA . ALA A 1 268 ? -0.968 -13.948 -9.726 1.00 59.78 268 ALA A CA 1
ATOM 2021 C C . ALA A 1 268 ? -2.199 -14.697 -9.185 1.00 59.78 268 ALA A C 1
ATOM 2023 O O . ALA A 1 268 ? -3.119 -15.016 -9.943 1.00 59.78 268 ALA A O 1
ATOM 2024 N N . ALA A 1 269 ? -2.280 -14.868 -7.861 1.00 63.94 269 ALA A N 1
ATOM 2025 C CA . ALA A 1 269 ? -3.451 -15.442 -7.204 1.00 63.94 269 ALA A CA 1
ATOM 2026 C C . ALA A 1 269 ? -4.719 -14.604 -7.458 1.00 63.94 269 ALA A C 1
ATOM 2028 O O . ALA A 1 269 ? -5.776 -15.156 -7.766 1.00 63.94 269 ALA A O 1
ATOM 2029 N N . ALA A 1 270 ? -4.601 -13.276 -7.405 1.00 65.44 270 ALA A N 1
ATOM 2030 C CA . ALA A 1 270 ? -5.691 -12.327 -7.606 1.00 65.44 270 ALA A CA 1
ATOM 2031 C C . ALA A 1 270 ? -6.274 -12.348 -9.030 1.00 65.44 270 ALA A C 1
ATOM 2033 O O . ALA A 1 270 ? -7.441 -11.993 -9.198 1.00 65.44 270 ALA A O 1
ATOM 2034 N N . ILE A 1 271 ? -5.502 -12.771 -10.040 1.00 74.81 271 ILE A N 1
ATOM 2035 C CA . ILE A 1 271 ? -5.959 -12.887 -11.439 1.00 74.81 271 ILE A CA 1
ATOM 2036 C C . ILE A 1 271 ? -6.114 -14.342 -11.924 1.00 74.81 271 ILE A C 1
ATOM 2038 O O . ILE A 1 271 ? -6.481 -14.557 -13.084 1.00 74.81 271 ILE A O 1
ATOM 2042 N N . GLY A 1 272 ? -5.880 -15.327 -11.047 1.00 67.06 272 GLY A N 1
ATOM 2043 C CA . GLY A 1 272 ? -6.123 -16.756 -11.278 1.00 67.06 272 GLY A CA 1
ATOM 2044 C C . GLY A 1 272 ? -5.118 -17.450 -12.206 1.00 67.06 272 GLY A C 1
ATOM 2045 O O . GLY A 1 272 ? -5.542 -18.219 -13.073 1.00 67.06 272 GLY A O 1
ATOM 2046 N N . VAL A 1 273 ? -3.817 -17.157 -12.070 1.00 53.69 273 VAL A N 1
ATOM 2047 C CA . VAL A 1 273 ? -2.727 -17.629 -12.963 1.00 53.69 273 VAL A CA 1
ATOM 2048 C C . VAL A 1 273 ? -1.462 -18.075 -12.239 1.00 53.69 273 VAL A C 1
ATOM 2050 O O . VAL A 1 273 ? -1.354 -17.841 -11.020 1.00 53.69 273 VAL A O 1
#

Secondary structure (DSSP, 8-state):
-HHHHHHHHHHHHHHHHHHHHHHHHHHHHHHHHHTTEETTTTEETTT-HHHHHHHHHHHHHHHHH-HHHHHHHHHHHHHHHHHGGGT---EEEEEBTTS-EEEEESS-GGGGTT--B-TTS--B-------STT--S-HHHHHHHHHHHHHHHHHH--HHHHHHHHHHHHHHGGGGGSTT-TT-HHHHHHHHHHHHH--HHHHHHHHHHHHHHHHHHHHTT-B-TTSPBPSB--SSSS--BS---S---PSS--TTTTHHHHHHHHHHHHHT-

InterPro domains:
  IPR008928 Six-hairpin glycosidase superfamily [SSF48208] (26-248)
  IPR053169 Meiotically Up-regulated Gene Protein [PTHR47791] (19-236)

Organism: Monilinia fructicola (NCBI:txid38448)

Mean predicted aligned error: 11.5 Å

Foldseek 3Di:
DVVVVVVVVVVVVVVVVVVVVVLVVLVVVLVVQVVQQDLQQLAGPPQDQLSRLVVLLSLLVNCLVDVVCLVVSLVSVVSNQPRNQVNLQFWFWFQACLRDIDIDGHPDPVVVPPTHGDPPDPRSGDPRQNDRRQDRPPLSSLLSQLSSLLSSCVSPVDCVSPVSSVVSLVVSVVQCPDPFRLAPLSNLLSLLSNLLVDDDPSVVVSLVSNVSNLVVLVVLCLLDPVRDGQQGDDPDSDRDSDDPPPDDDDPPDDPSSVVSRVSSVVSCVSSVD

pLDDT: mean 73.66, std 19.88, range [29.2, 98.5]

Sequence (273 aa):
MLRSLVSLYSILSLADIATSQYTTNAEAAFKQLQTWYNTSSGLWSTTGWWNAANCLTVIGDLAAIDSSVKSTVTGVMSNTFTQAQTYNLQMTKVVMVNYNYLSIYGNDTGALNGLALAGNIPVQASTTVNPQGFLNDFYDDEGWWALGWIQAYDVTGNSDYLTMAEDIFADMKNATTTPCSNGARLYLSVSAHLANRATGSDKANYLTIAKNQWNWFKGTGMINSQGTINDGLTNSSNNGLSVNWAGPFVATANASTESSALDALVAAAAIGV

Radius of gyration: 20.73 Å; Cα contacts (8 Å, |Δi|>4): 325; chains: 1; bounding box: 49×63×44 Å

Nearest PDB structures (foldseek):
  1ks8-assembly1_A  TM=6.347E-01  e=2.284E-01  Nasutitermes takasagoensis
  4dat-assembly1_A-2  TM=4.998E-01  e=2.644E-01  Homo sapiens
  7nm9-assembly1_A-2  TM=5.024E-01  e=2.398E-01  Homo sapiens
  4dau-assembly1_A-2  TM=5.578E-01  e=7.029E-01  Homo sapiens
  6fbb-assembly1_A  TM=4.811E-01  e=6.071E-01  Homo sapiens